Protein AF-A0A1J4QAQ3-F1 (afdb_monomer)

pLDDT: mean 86.9, std 11.21, range [39.78, 98.31]

Sequence (301 aa):
MGAVLPLERRPLRNSFAALRDLLAVGVPGDDTAALRDPRLPPAVWPGVLAREVAATARWSARRTLALAGREPAARAGWHGRGRVLALLPAHGHMVHLLRRAAPFAVCGVPVRVAGHDRQRAAIASAVSRTARLLRLPDDALRPAAAPAAEAVAALTADDLVVVTGHPATAEKVRAATRATVLGATGGCVVLAGPDGERLAAAAAALGSHRHPGSCTRLGGVWGTGPAGAAPWRRDGTGVAPGEVVTQAHPSAVLRLTGSLDEPPGEIAGYTALPCDADGALGTLVGFGRDPWQGWPGDFLV

Organism: NCBI:txid1428626

Radius of gyration: 19.03 Å; Cα contacts (8 Å, |Δi|>4): 634; chains: 1; bounding box: 47×41×51 Å

Solvent-accessible surface area (backbone atoms only — not comparable to full-atom values): 15804 Å² total; per-residue (Å²): 120,44,50,65,43,55,61,80,55,53,56,37,69,61,23,54,50,28,38,53,49,37,69,75,75,45,76,59,66,71,58,51,62,73,49,51,46,87,88,53,61,76,86,55,44,64,60,53,51,52,51,49,49,50,51,46,40,56,47,46,52,50,49,49,56,66,64,64,88,64,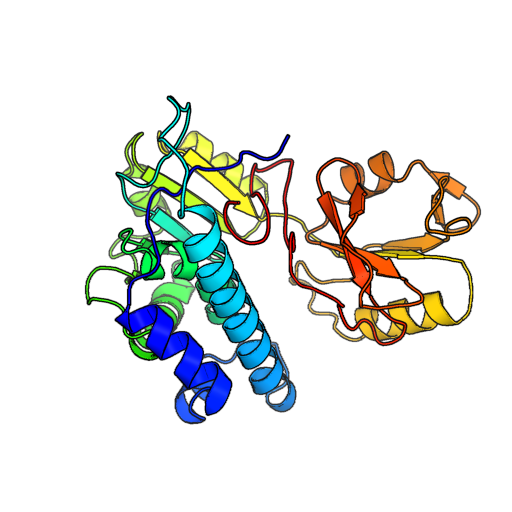81,88,70,94,67,91,74,55,51,67,81,38,42,36,41,25,34,44,44,97,55,50,57,48,63,48,35,53,68,62,38,41,70,47,23,39,28,67,28,40,27,32,38,36,40,52,75,95,43,50,68,62,48,37,51,40,34,55,52,51,29,59,62,34,54,48,60,88,68,19,48,37,51,47,92,53,58,43,69,59,52,45,53,73,41,44,64,56,18,37,33,37,34,35,42,59,58,72,54,43,52,53,49,52,77,52,32,62,30,44,69,31,19,43,37,31,58,9,22,36,40,34,18,51,71,54,70,55,45,53,40,18,51,52,49,45,52,68,58,76,51,98,85,42,37,71,24,68,68,46,69,30,30,24,38,78,98,60,32,76,51,29,27,48,96,89,45,71,40,53,60,48,57,55,47,60,76,57,38,34,26,37,36,36,31,53,47,98,50,45,85,52,75,62,47,76,51,79,64,26,34,27,26,23,17,40,46,74,48,50,63,48,53,64,73,33,45,44,17,17,38,87,39,30,21,57,26,55,66,60,114

Mean predicted aligned error: 5.9 Å

Foldseek 3Di:
DFDQAAQLFAFDPLLLVLLVVCLVPNDDPVLLVLLDFPLDDSVCSSVLLSVLSVLLNVLNVVRNVVNPDDDDDDDPAAHQPAAEEEEDEPTPLLSCCSQFQVNSLSRVGFYEYAYDPVCQVVNQSSQVSVCVSSVTDPRSTGYDPDHPLVVLLPDACNYEYEAEEAPVVQVVSVVRHNYHYFYLHQQEEEEEEADDDLLVLLCCLQCVSDDVRDLHHHPYYWHADPPRHAQTDDPRDTDRQQVVCVVRQHQAYEYEDPDLCDDWDDHNLQTHFYATSNRDTSDQVSGSDRRPRSRRGSPRD

Structure (mmCIF, N/CA/C/O backbone):
data_AF-A0A1J4QAQ3-F1
#
_entry.id   AF-A0A1J4QAQ3-F1
#
loop_
_atom_site.group_PDB
_atom_site.id
_atom_site.type_symbol
_atom_site.label_atom_id
_atom_site.label_alt_id
_atom_site.label_comp_id
_atom_site.label_asym_id
_atom_site.label_entity_id
_atom_site.label_seq_id
_atom_site.pdbx_PDB_ins_code
_atom_site.Cartn_x
_atom_site.Cartn_y
_atom_site.Cartn_z
_atom_site.occupancy
_atom_site.B_iso_or_equiv
_atom_site.auth_seq_id
_atom_site.auth_comp_id
_atom_site.auth_asym_id
_atom_site.auth_atom_id
_atom_site.pdbx_PDB_model_num
ATOM 1 N N . MET A 1 1 ? 14.679 9.150 8.114 1.00 39.78 1 MET A N 1
ATOM 2 C CA . MET A 1 1 ? 14.702 7.691 8.372 1.00 39.78 1 MET A CA 1
ATOM 3 C C . MET A 1 1 ? 13.266 7.217 8.536 1.00 39.78 1 MET A C 1
ATOM 5 O O . MET A 1 1 ? 12.568 7.783 9.364 1.00 39.78 1 MET A O 1
ATOM 9 N N . GLY A 1 2 ? 12.801 6.251 7.735 1.00 42.03 2 GLY A N 1
ATOM 10 C CA . GLY A 1 2 ? 11.461 5.670 7.915 1.00 42.03 2 GLY A CA 1
ATOM 11 C C . GLY A 1 2 ? 11.361 4.937 9.256 1.00 42.03 2 GLY A C 1
ATOM 12 O O . GLY A 1 2 ? 12.299 4.236 9.632 1.00 42.03 2 GLY A O 1
ATOM 13 N N . ALA A 1 3 ? 10.259 5.121 9.982 1.00 51.25 3 ALA A N 1
ATOM 14 C CA . ALA A 1 3 ? 10.055 4.489 11.278 1.00 51.25 3 ALA A CA 1
ATOM 15 C C . ALA A 1 3 ? 9.813 2.982 11.094 1.00 51.25 3 ALA A C 1
ATOM 17 O O . ALA A 1 3 ? 8.807 2.564 10.520 1.00 51.25 3 ALA A O 1
ATOM 18 N N . VAL A 1 4 ? 10.732 2.155 11.588 1.00 55.69 4 VAL A N 1
ATOM 19 C CA . VAL A 1 4 ? 10.472 0.725 11.775 1.00 55.69 4 VAL A CA 1
ATOM 20 C C . VAL A 1 4 ? 9.528 0.592 12.969 1.00 55.69 4 VAL A C 1
ATOM 22 O O . VAL A 1 4 ? 9.945 0.830 14.101 1.00 55.69 4 VAL A O 1
ATOM 25 N N . LEU A 1 5 ? 8.257 0.241 12.739 1.00 63.22 5 LEU A N 1
ATOM 26 C CA . LEU A 1 5 ? 7.364 -0.094 13.852 1.00 63.22 5 LEU A CA 1
ATOM 27 C C . LEU A 1 5 ? 7.595 -1.547 14.288 1.00 63.22 5 LEU A C 1
ATOM 29 O O . LEU A 1 5 ? 7.435 -2.463 13.475 1.00 63.22 5 LEU A O 1
ATOM 33 N N . PRO A 1 6 ? 7.919 -1.798 15.563 1.00 65.56 6 PRO A N 1
ATOM 34 C CA . PRO A 1 6 ? 8.115 -3.146 16.079 1.00 65.56 6 PRO A CA 1
ATOM 35 C C . PRO A 1 6 ? 6.769 -3.873 16.262 1.00 65.56 6 PRO A C 1
ATOM 37 O O . PRO A 1 6 ? 6.189 -3.866 17.341 1.00 65.56 6 PRO A O 1
ATOM 40 N N . LEU A 1 7 ? 6.243 -4.537 15.226 1.00 73.69 7 LEU A N 1
ATOM 41 C CA . LEU A 1 7 ? 5.045 -5.385 15.366 1.00 73.69 7 LEU A CA 1
ATOM 42 C C . LEU A 1 7 ? 5.372 -6.714 16.063 1.00 73.69 7 LEU A C 1
ATOM 44 O O . LEU A 1 7 ? 5.623 -7.716 15.409 1.00 73.69 7 LEU A O 1
ATOM 48 N N . GLU A 1 8 ? 5.333 -6.792 17.383 1.00 75.88 8 GLU A N 1
ATOM 49 C CA . GLU A 1 8 ? 5.806 -7.959 18.166 1.00 75.88 8 GLU A CA 1
ATOM 50 C C . GLU A 1 8 ? 4.990 -9.258 18.016 1.00 75.88 8 GLU A C 1
ATOM 52 O O . GLU A 1 8 ? 5.260 -10.259 18.676 1.00 75.88 8 GLU A O 1
ATOM 57 N N . ARG A 1 9 ? 4.002 -9.281 17.123 1.00 83.19 9 ARG A N 1
ATOM 58 C CA . ARG A 1 9 ? 3.108 -10.420 16.933 1.00 83.19 9 ARG A CA 1
ATOM 59 C C . ARG A 1 9 ? 3.498 -11.265 15.725 1.00 83.19 9 ARG A C 1
ATOM 61 O O . ARG A 1 9 ? 3.875 -10.746 14.670 1.00 83.19 9 ARG A O 1
ATOM 68 N N . ARG A 1 10 ? 3.378 -12.584 15.888 1.00 87.25 10 ARG A N 1
ATOM 69 C CA . ARG A 1 10 ? 3.514 -13.563 14.803 1.00 87.25 10 ARG A CA 1
ATOM 70 C C . ARG A 1 10 ? 2.194 -13.696 14.037 1.00 87.25 10 ARG A C 1
ATOM 72 O O . ARG A 1 10 ? 1.135 -13.525 14.644 1.00 87.25 10 ARG A O 1
ATOM 79 N N . PRO A 1 11 ? 2.238 -14.049 12.742 1.00 90.88 11 PRO A N 1
ATOM 80 C CA . PRO A 1 11 ? 1.034 -14.410 12.010 1.00 90.88 11 PRO A CA 1
ATOM 81 C C . PRO A 1 11 ? 0.282 -15.570 12.682 1.00 90.88 11 PRO A C 1
ATOM 83 O O . PRO A 1 11 ? 0.886 -16.539 13.145 1.00 90.88 11 PRO A O 1
ATOM 86 N N . LEU A 1 12 ? -1.045 -15.483 12.704 1.00 93.44 12 LEU A N 1
ATOM 87 C CA . LEU A 1 12 ? -1.957 -16.517 13.166 1.00 93.44 12 LEU A CA 1
ATOM 88 C C . LEU A 1 12 ? -1.843 -17.745 12.257 1.00 93.44 12 LEU A C 1
ATOM 90 O O . LEU A 1 12 ? -1.850 -17.631 11.029 1.00 93.44 12 LEU A O 1
ATOM 94 N N . ARG A 1 13 ? -1.796 -18.938 12.859 1.00 93.12 13 ARG A N 1
ATOM 95 C CA . ARG A 1 13 ? -1.602 -20.210 12.141 1.00 93.12 13 ARG A CA 1
ATOM 96 C C . ARG A 1 13 ? -2.633 -20.425 11.029 1.00 93.12 13 ARG A C 1
ATOM 98 O O . ARG A 1 13 ? -2.257 -20.779 9.915 1.00 93.12 13 ARG A O 1
ATOM 105 N N . ASN A 1 14 ? -3.913 -20.180 11.317 1.00 94.19 14 ASN A N 1
ATOM 106 C CA . ASN A 1 14 ? -4.998 -20.373 10.349 1.00 94.19 14 ASN A CA 1
ATOM 107 C C . ASN A 1 14 ? -4.907 -19.392 9.178 1.00 94.19 14 ASN A C 1
ATOM 109 O O . ASN A 1 14 ? -5.121 -19.790 8.035 1.00 94.19 14 ASN A O 1
ATOM 113 N N . SER A 1 15 ? -4.532 -18.141 9.444 1.00 94.31 15 SER A N 1
ATOM 114 C CA . SER A 1 15 ? -4.371 -17.123 8.405 1.00 94.31 15 SER A CA 1
ATOM 115 C C . SER A 1 15 ? -3.147 -17.375 7.535 1.00 94.31 15 SER A C 1
ATOM 117 O O . SER A 1 15 ? -3.206 -17.205 6.321 1.00 94.31 15 SER A O 1
ATOM 119 N N . PHE A 1 16 ? -2.053 -17.856 8.128 1.00 92.00 16 PHE A N 1
ATOM 120 C CA . PHE A 1 16 ? -0.885 -18.288 7.369 1.00 92.00 16 PHE A CA 1
ATOM 121 C C . PHE A 1 16 ? -1.199 -19.497 6.474 1.00 92.00 16 PHE A C 1
ATOM 123 O O . PHE A 1 16 ? -0.818 -19.516 5.305 1.00 92.00 16 PHE A O 1
ATOM 130 N N . ALA A 1 17 ? -1.955 -20.475 6.987 1.00 94.12 17 ALA A N 1
ATOM 131 C CA . ALA A 1 17 ? -2.439 -21.597 6.187 1.00 94.12 17 ALA A CA 1
ATOM 132 C C . ALA A 1 17 ? -3.360 -21.132 5.047 1.00 94.12 17 ALA A C 1
ATOM 134 O O . ALA A 1 17 ? -3.187 -21.578 3.921 1.00 94.12 17 ALA A O 1
ATOM 135 N N . ALA A 1 18 ? -4.273 -20.190 5.305 1.00 95.81 18 ALA A N 1
ATOM 136 C CA . ALA A 1 18 ? -5.145 -19.621 4.279 1.00 95.81 18 ALA A CA 1
ATOM 137 C C . ALA A 1 18 ? -4.353 -18.931 3.158 1.00 95.81 18 ALA A C 1
ATOM 139 O O . ALA A 1 18 ? -4.623 -19.165 1.986 1.00 95.81 18 ALA A O 1
ATOM 140 N N . LEU A 1 19 ? -3.336 -18.133 3.503 1.00 94.31 19 LEU A N 1
ATOM 141 C CA . LEU A 1 19 ? -2.443 -17.507 2.523 1.00 94.31 19 LEU A CA 1
ATOM 142 C C . LEU A 1 19 ? -1.732 -18.551 1.655 1.00 94.31 19 LEU A C 1
ATOM 144 O O . LEU A 1 19 ? -1.686 -18.398 0.440 1.00 94.31 19 LEU A O 1
ATOM 148 N N . ARG A 1 20 ? -1.216 -19.628 2.258 1.00 93.75 20 ARG A N 1
ATOM 149 C CA . ARG A 1 20 ? -0.599 -20.738 1.518 1.00 93.75 20 ARG A CA 1
ATOM 150 C C . ARG A 1 20 ? -1.602 -21.428 0.591 1.00 93.75 20 ARG A C 1
ATOM 152 O O . ARG A 1 20 ? -1.264 -21.694 -0.557 1.00 93.75 20 ARG A O 1
ATOM 159 N N . ASP A 1 21 ? -2.811 -21.701 1.074 1.00 95.12 21 ASP A N 1
ATOM 160 C CA . ASP A 1 21 ? -3.858 -22.339 0.276 1.00 95.12 21 ASP A CA 1
ATOM 161 C C . ASP A 1 21 ? -4.203 -21.455 -0.938 1.00 95.12 21 ASP A C 1
ATOM 163 O O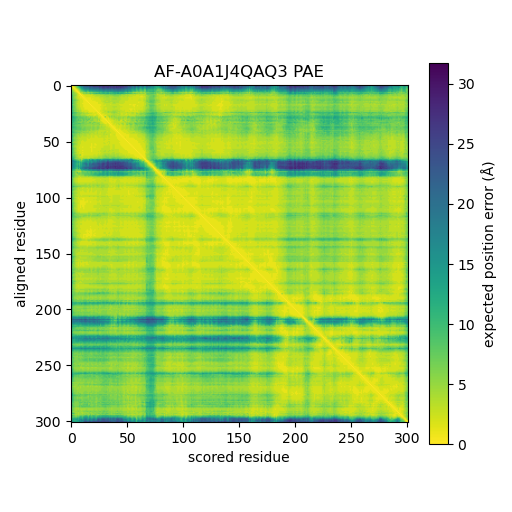 . ASP A 1 21 ? -4.194 -21.947 -2.061 1.00 95.12 21 ASP A O 1
ATOM 167 N N . LEU A 1 22 ? -4.387 -20.140 -0.748 1.00 94.38 22 LEU A N 1
ATOM 168 C CA . LEU A 1 22 ? -4.652 -19.182 -1.833 1.00 94.38 22 LEU A CA 1
ATOM 169 C C . LEU A 1 22 ? -3.512 -19.090 -2.858 1.00 94.38 22 LEU A C 1
ATOM 171 O O . LEU A 1 22 ? -3.776 -18.825 -4.027 1.00 94.38 22 LEU A O 1
ATOM 175 N N . LEU A 1 23 ? -2.256 -19.307 -2.455 1.00 91.75 23 LEU A N 1
ATOM 176 C CA . LEU A 1 23 ? -1.141 -19.397 -3.405 1.00 91.75 23 LEU A CA 1
ATOM 177 C C . LEU A 1 23 ? -1.170 -20.680 -4.228 1.00 91.75 23 LEU A C 1
ATOM 179 O O . LEU A 1 23 ? -0.793 -20.653 -5.395 1.00 91.75 23 LEU A O 1
ATOM 183 N N . ALA A 1 24 ? -1.592 -21.788 -3.624 1.00 91.81 24 ALA A N 1
ATOM 184 C CA . ALA A 1 24 ? -1.638 -23.080 -4.292 1.00 91.81 24 ALA A CA 1
ATOM 185 C C . ALA A 1 24 ? -2.829 -23.194 -5.253 1.00 91.81 24 ALA A C 1
ATOM 187 O O . ALA A 1 24 ? -2.681 -23.736 -6.344 1.00 91.81 24 ALA A O 1
ATOM 188 N N . VAL A 1 25 ? -4.003 -22.698 -4.850 1.00 91.25 25 VAL A N 1
ATOM 189 C CA . VAL A 1 25 ? -5.263 -22.895 -5.595 1.00 91.25 25 VAL A CA 1
ATOM 190 C C . VAL A 1 25 ? -5.768 -21.635 -6.299 1.00 91.25 25 VAL A C 1
ATOM 192 O O . VAL A 1 25 ? -6.665 -21.718 -7.134 1.00 91.25 25 VAL A O 1
ATOM 195 N N . GLY A 1 26 ? -5.205 -20.469 -5.982 1.00 88.12 26 GLY A N 1
ATOM 196 C CA . GLY A 1 26 ? -5.702 -19.174 -6.438 1.00 88.12 26 GLY A CA 1
ATOM 197 C C . GLY A 1 26 ? -6.843 -18.625 -5.575 1.00 88.12 26 GLY A C 1
ATOM 198 O O . GLY A 1 26 ? -7.357 -19.274 -4.662 1.00 88.12 26 GLY A O 1
ATOM 199 N N . VAL A 1 27 ? -7.245 -17.383 -5.858 1.00 87.38 27 VAL A N 1
ATOM 200 C CA . VAL A 1 27 ? -8.421 -16.778 -5.218 1.00 87.38 27 VAL A CA 1
ATOM 201 C C . VAL A 1 27 ? -9.688 -17.228 -5.954 1.00 87.38 27 VAL A C 1
ATOM 203 O O . VAL A 1 27 ? -9.709 -17.157 -7.184 1.00 87.38 27 VAL A O 1
ATOM 206 N N . PRO A 1 28 ? -10.762 -17.640 -5.247 1.00 87.75 28 PRO A N 1
ATOM 207 C CA . PRO A 1 28 ? -12.022 -18.022 -5.881 1.00 87.75 28 PRO A CA 1
ATOM 208 C C . PRO A 1 28 ? -12.548 -16.965 -6.865 1.00 87.75 28 PRO A C 1
ATOM 210 O O . PRO A 1 28 ? -12.443 -15.760 -6.614 1.00 87.75 28 PRO A O 1
ATOM 213 N N . GLY A 1 29 ? -13.140 -17.413 -7.977 1.00 84.38 29 GLY A N 1
ATOM 214 C CA . GLY A 1 29 ? -13.608 -16.541 -9.064 1.00 84.38 29 GLY A CA 1
ATOM 215 C C . GLY A 1 29 ? -14.629 -15.492 -8.615 1.00 84.38 29 GLY A C 1
ATOM 216 O O . GLY A 1 29 ? -14.478 -14.315 -8.940 1.00 84.38 29 GLY A O 1
ATOM 217 N N . ASP A 1 30 ? -15.599 -15.884 -7.788 1.00 84.31 30 ASP A N 1
ATOM 218 C CA . ASP A 1 30 ? -16.629 -14.974 -7.263 1.00 84.31 30 ASP A CA 1
ATOM 219 C C . ASP A 1 30 ? -16.042 -13.863 -6.389 1.00 84.31 30 ASP A C 1
ATOM 221 O O . ASP A 1 30 ? -16.465 -12.705 -6.454 1.00 84.31 30 ASP A O 1
ATOM 225 N N . ASP A 1 31 ? -15.039 -14.195 -5.574 1.00 83.81 31 ASP A N 1
ATOM 226 C CA . ASP A 1 31 ? -14.335 -13.207 -4.762 1.00 83.81 31 ASP A CA 1
ATOM 227 C C . ASP A 1 31 ? -13.433 -12.325 -5.619 1.00 83.81 31 ASP A C 1
ATOM 229 O O . ASP A 1 31 ? -13.404 -11.111 -5.425 1.00 83.81 31 ASP A O 1
ATOM 233 N N . THR A 1 32 ? -12.780 -12.897 -6.627 1.00 80.12 32 THR A N 1
ATOM 234 C CA . THR A 1 32 ? -12.003 -12.140 -7.610 1.00 80.12 32 THR A CA 1
ATOM 235 C C . THR A 1 32 ? -12.883 -11.106 -8.317 1.00 80.12 32 THR A C 1
ATOM 237 O O . THR A 1 32 ? -12.528 -9.930 -8.353 1.00 80.12 32 THR A O 1
ATOM 240 N N . ALA A 1 33 ? -14.065 -11.492 -8.803 1.00 81.69 33 ALA A N 1
ATOM 241 C CA . ALA A 1 33 ? -14.998 -10.583 -9.465 1.00 81.69 33 ALA A CA 1
ATOM 242 C C . ALA A 1 33 ? -15.530 -9.491 -8.521 1.00 81.69 33 ALA A C 1
ATOM 244 O O . ALA A 1 33 ? -15.545 -8.314 -8.883 1.00 81.69 33 ALA A O 1
ATOM 245 N N . ALA A 1 34 ? -15.930 -9.858 -7.301 1.00 82.56 34 ALA A N 1
ATOM 246 C CA . ALA A 1 34 ? -16.535 -8.928 -6.350 1.00 82.56 34 ALA A CA 1
ATOM 247 C C . ALA A 1 34 ? -15.543 -7.941 -5.715 1.00 82.56 34 ALA A C 1
ATOM 249 O O . ALA A 1 34 ? -15.932 -6.851 -5.299 1.00 82.56 34 ALA A O 1
ATOM 250 N N . LEU A 1 35 ? -14.267 -8.319 -5.618 1.00 83.88 35 LEU A N 1
ATOM 251 C CA . LEU A 1 35 ? -13.201 -7.475 -5.076 1.00 83.88 35 LEU A CA 1
ATOM 252 C C . LEU A 1 35 ? -12.563 -6.567 -6.130 1.00 83.88 35 LEU A C 1
ATOM 254 O O . LEU A 1 35 ? -11.690 -5.764 -5.791 1.00 83.88 35 LEU A O 1
ATOM 258 N N . ARG A 1 36 ? -12.980 -6.706 -7.394 1.00 86.44 36 ARG A N 1
ATOM 259 C CA . ARG A 1 36 ? -12.389 -6.012 -8.531 1.00 86.44 36 ARG A CA 1
ATOM 260 C C . ARG A 1 36 ? -12.439 -4.505 -8.369 1.00 86.44 36 ARG A C 1
ATOM 262 O O . ARG A 1 36 ? -13.490 -3.917 -8.125 1.00 86.44 36 ARG A O 1
ATOM 269 N N . ASP A 1 37 ? -11.296 -3.870 -8.607 1.00 83.88 37 ASP A N 1
ATOM 270 C CA . ASP A 1 37 ? -11.278 -2.439 -8.855 1.00 83.88 37 ASP A CA 1
ATOM 271 C C . ASP A 1 37 ? -11.876 -2.155 -10.242 1.00 83.88 37 ASP A C 1
ATOM 273 O O . ASP A 1 37 ? -11.298 -2.589 -11.244 1.00 83.88 37 ASP A O 1
ATOM 277 N N . PRO A 1 38 ? -13.003 -1.428 -10.341 1.00 81.50 38 PRO A N 1
ATOM 278 C CA . PRO A 1 38 ? -13.685 -1.210 -11.613 1.00 81.50 38 PRO A CA 1
ATOM 279 C C . PRO A 1 38 ? -12.837 -0.440 -12.630 1.00 81.50 38 PRO A C 1
ATOM 281 O O . PRO A 1 38 ? -13.146 -0.477 -13.817 1.00 81.50 38 PRO A O 1
ATOM 284 N N . ARG A 1 39 ? -11.776 0.241 -12.185 1.00 78.94 39 ARG A N 1
ATOM 285 C CA . ARG A 1 39 ? -10.870 0.992 -13.058 1.00 78.94 39 ARG A CA 1
ATOM 286 C C . ARG A 1 39 ? -9.913 0.074 -13.811 1.00 78.94 39 ARG A C 1
ATOM 288 O O . ARG A 1 39 ? -9.465 0.446 -14.886 1.00 78.94 39 ARG A O 1
ATOM 295 N N . LEU A 1 40 ? -9.610 -1.108 -13.275 1.00 77.06 40 LEU A N 1
ATOM 296 C CA . LEU A 1 40 ? -8.725 -2.062 -13.934 1.00 77.06 40 LEU A CA 1
ATOM 297 C C . LEU A 1 40 ? -9.515 -2.971 -14.891 1.00 77.06 40 LEU A C 1
ATOM 299 O O . LEU A 1 40 ? -10.630 -3.400 -14.554 1.00 77.06 40 LEU A O 1
ATOM 303 N N . PRO A 1 41 ? -8.937 -3.320 -16.060 1.00 82.38 41 PRO A N 1
ATOM 304 C CA . PRO A 1 41 ? -9.529 -4.309 -16.951 1.00 82.38 41 PRO A CA 1
ATOM 305 C C . PRO A 1 41 ? -9.823 -5.629 -16.213 1.00 82.38 41 PRO A C 1
ATOM 307 O O . PRO A 1 41 ? -8.984 -6.092 -15.437 1.00 82.38 41 PRO A O 1
ATOM 310 N N . PRO A 1 42 ? -10.975 -6.283 -16.449 1.00 85.12 42 PRO A N 1
ATOM 311 C CA . PRO A 1 42 ? -11.307 -7.544 -15.782 1.00 85.12 42 PRO A CA 1
ATOM 312 C C . PRO A 1 42 ? -10.226 -8.622 -15.927 1.00 85.12 42 PRO A C 1
ATOM 314 O O . PRO A 1 42 ? -9.909 -9.297 -14.953 1.00 85.12 42 PRO A O 1
ATOM 317 N N . ALA A 1 43 ? -9.609 -8.722 -17.108 1.00 86.19 43 ALA A N 1
ATOM 318 C CA . ALA A 1 43 ? -8.600 -9.734 -17.416 1.00 86.19 43 ALA A CA 1
ATOM 319 C C . ALA A 1 43 ? -7.299 -9.597 -16.603 1.00 86.19 43 ALA A C 1
ATOM 321 O O . ALA A 1 43 ? -6.636 -10.598 -16.352 1.00 86.19 43 ALA A O 1
ATOM 322 N N . VAL A 1 44 ? -6.932 -8.387 -16.157 1.00 82.44 44 VAL A N 1
ATOM 323 C CA . VAL A 1 44 ? -5.685 -8.185 -15.389 1.00 82.44 44 VAL A CA 1
ATOM 324 C C . VAL A 1 44 ? -5.872 -8.420 -13.892 1.00 82.44 44 VAL A C 1
ATOM 326 O O . VAL A 1 44 ? -4.905 -8.635 -13.160 1.00 82.44 44 VAL A O 1
ATOM 329 N N . TRP A 1 45 ? -7.117 -8.369 -13.415 1.00 86.38 45 TRP A N 1
ATOM 330 C CA . TRP A 1 45 ? -7.421 -8.399 -11.990 1.00 86.38 45 TRP A CA 1
ATOM 331 C C . TRP A 1 45 ? -6.999 -9.696 -11.271 1.00 86.38 45 TRP A C 1
ATOM 333 O O . TRP A 1 45 ? -6.423 -9.577 -10.186 1.00 86.38 45 TRP A O 1
ATOM 343 N N . PRO A 1 46 ? -7.174 -10.907 -11.845 1.00 87.81 46 PRO A N 1
ATOM 344 C CA . PRO A 1 46 ? -6.676 -12.136 -11.226 1.00 87.81 46 PRO A CA 1
ATOM 345 C C . PRO A 1 46 ? -5.169 -12.088 -10.942 1.00 87.81 46 PRO A C 1
ATOM 347 O O . PRO A 1 46 ? -4.737 -12.418 -9.839 1.00 87.81 46 PRO A O 1
ATOM 350 N N . GLY A 1 47 ? -4.372 -11.596 -11.898 1.00 85.62 47 GLY A N 1
ATOM 351 C CA . GLY A 1 47 ? -2.921 -11.460 -11.742 1.00 85.62 47 GLY A CA 1
ATOM 352 C C . GLY A 1 47 ? -2.528 -10.427 -10.684 1.00 85.62 47 GLY A C 1
ATOM 353 O O . GLY A 1 47 ? -1.618 -10.663 -9.888 1.00 85.62 47 GLY A O 1
ATOM 354 N N . VAL A 1 48 ? -3.250 -9.301 -10.613 1.00 85.62 48 VAL A N 1
ATOM 355 C CA . VAL A 1 48 ? -3.065 -8.303 -9.545 1.00 85.62 48 VAL A CA 1
ATOM 356 C C . VAL A 1 48 ? -3.310 -8.935 -8.180 1.00 85.62 48 VAL A C 1
ATOM 358 O O . VAL A 1 48 ? -2.470 -8.808 -7.292 1.00 85.62 48 VAL A O 1
ATOM 361 N N . LEU A 1 49 ? -4.427 -9.640 -8.015 1.00 87.00 49 LEU A N 1
ATOM 362 C CA . LEU A 1 49 ? -4.805 -10.224 -6.737 1.00 87.00 49 LEU A CA 1
ATOM 363 C C . LEU A 1 49 ? -3.845 -11.340 -6.304 1.00 87.00 49 LEU A C 1
ATOM 365 O O . LEU A 1 49 ? -3.409 -11.344 -5.154 1.00 87.00 49 LEU A O 1
ATOM 369 N N . ALA A 1 50 ? -3.454 -12.224 -7.225 1.00 88.62 50 ALA A N 1
ATOM 370 C CA . ALA A 1 50 ? -2.456 -13.262 -6.971 1.00 88.62 50 ALA A CA 1
ATOM 371 C C . ALA A 1 50 ? -1.129 -12.662 -6.481 1.00 88.62 50 ALA A C 1
ATOM 373 O O . ALA A 1 50 ? -0.565 -13.117 -5.485 1.00 88.62 50 ALA A O 1
ATOM 374 N N . ARG A 1 51 ? -0.667 -11.581 -7.123 1.00 86.75 51 ARG A N 1
ATOM 375 C CA . ARG A 1 51 ? 0.548 -10.867 -6.716 1.00 86.75 51 ARG A CA 1
ATOM 376 C C . ARG A 1 51 ? 0.429 -10.263 -5.315 1.00 86.75 51 ARG A C 1
ATOM 378 O O . ARG A 1 51 ? 1.370 -10.374 -4.532 1.00 86.75 51 ARG A O 1
ATOM 385 N N . GLU A 1 52 ? -0.700 -9.636 -4.980 1.00 87.62 52 GLU A N 1
ATOM 386 C CA . GLU A 1 52 ? -0.897 -9.066 -3.640 1.00 87.62 52 GLU A CA 1
ATOM 387 C C . GLU A 1 52 ? -0.964 -10.150 -2.554 1.00 87.62 52 GLU A C 1
ATOM 389 O O . GLU A 1 52 ? -0.346 -9.996 -1.502 1.00 87.62 52 GLU A O 1
ATOM 394 N N . VAL A 1 53 ? -1.630 -11.279 -2.820 1.00 90.31 53 VAL A N 1
ATOM 395 C CA . VAL A 1 53 ? -1.652 -12.435 -1.907 1.00 90.31 53 VAL A CA 1
ATOM 396 C C . VAL A 1 53 ? -0.244 -13.006 -1.713 1.00 90.31 53 VAL A C 1
ATOM 398 O O . VAL A 1 53 ? 0.161 -13.252 -0.576 1.00 90.31 53 VAL A O 1
ATOM 401 N N . ALA A 1 54 ? 0.538 -13.152 -2.788 1.00 89.06 54 ALA A N 1
ATOM 402 C CA . ALA A 1 54 ? 1.933 -13.592 -2.721 1.00 89.06 54 ALA A CA 1
ATOM 403 C C . ALA A 1 54 ? 2.807 -12.643 -1.899 1.00 89.06 54 ALA A C 1
ATOM 405 O O . ALA A 1 54 ? 3.610 -13.097 -1.080 1.00 89.06 54 ALA A O 1
ATOM 406 N N . ALA A 1 55 ? 2.614 -11.332 -2.048 1.00 85.50 55 ALA A N 1
ATOM 407 C CA . ALA A 1 55 ? 3.312 -10.340 -1.243 1.00 85.50 55 ALA A CA 1
ATOM 408 C C . ALA A 1 55 ? 2.963 -10.469 0.250 1.00 85.50 55 ALA A C 1
ATOM 410 O O . ALA A 1 55 ? 3.870 -10.506 1.089 1.00 85.50 55 ALA A O 1
ATOM 411 N N . THR A 1 56 ? 1.675 -10.602 0.592 1.00 88.38 56 THR A N 1
ATOM 412 C CA . THR A 1 56 ? 1.230 -10.799 1.981 1.00 88.38 56 THR A CA 1
ATOM 413 C C . THR A 1 56 ? 1.769 -12.109 2.565 1.00 88.38 56 THR A C 1
ATOM 415 O O . THR A 1 56 ? 2.295 -12.108 3.676 1.00 88.38 56 THR A O 1
ATOM 418 N N . ALA A 1 57 ? 1.728 -13.211 1.813 1.00 89.62 57 ALA A N 1
ATOM 419 C CA . ALA A 1 57 ? 2.251 -14.508 2.242 1.00 89.62 57 ALA A CA 1
ATOM 420 C C . ALA A 1 57 ? 3.768 -14.478 2.487 1.00 89.62 57 ALA A C 1
ATOM 422 O O . ALA A 1 57 ? 4.239 -14.896 3.550 1.00 89.62 57 ALA A O 1
ATOM 423 N N . ARG A 1 58 ? 4.539 -13.918 1.542 1.00 86.44 58 ARG A N 1
ATOM 424 C CA . ARG A 1 58 ? 5.994 -13.736 1.675 1.00 86.44 58 ARG A CA 1
ATOM 425 C C . ARG A 1 58 ? 6.331 -12.872 2.883 1.00 86.44 58 ARG A C 1
ATOM 427 O O . ARG A 1 58 ? 7.300 -13.145 3.592 1.00 86.44 58 ARG A O 1
ATOM 434 N N . TRP A 1 59 ? 5.548 -11.828 3.135 1.00 85.56 59 TRP A N 1
ATOM 435 C CA . TRP A 1 59 ? 5.703 -11.027 4.339 1.00 85.56 59 TRP A CA 1
ATOM 436 C C . TRP A 1 59 ? 5.450 -11.841 5.615 1.00 85.56 59 TRP A C 1
ATOM 438 O O . TRP A 1 59 ? 6.310 -11.854 6.495 1.00 85.56 59 TRP A O 1
ATOM 448 N N . SER A 1 60 ? 4.335 -12.570 5.709 1.00 86.94 60 SER A N 1
ATOM 449 C CA . SER A 1 60 ? 4.021 -13.380 6.893 1.00 86.94 60 SER A CA 1
ATOM 450 C C . SER A 1 60 ? 5.099 -14.435 7.177 1.00 86.94 60 SER A C 1
ATOM 452 O O . SER A 1 60 ? 5.481 -14.640 8.333 1.00 86.94 60 SER A O 1
ATOM 454 N N . ALA A 1 61 ? 5.658 -15.053 6.133 1.00 86.94 61 ALA A N 1
ATOM 455 C CA . ALA A 1 61 ? 6.777 -15.982 6.268 1.00 86.94 61 ALA A CA 1
ATOM 456 C C . ALA A 1 61 ? 8.024 -15.287 6.846 1.00 86.94 61 ALA A C 1
ATOM 458 O O . ALA A 1 61 ? 8.564 -15.732 7.860 1.00 86.94 61 ALA A O 1
ATOM 459 N N . ARG A 1 62 ? 8.434 -14.144 6.275 1.00 82.06 62 ARG A N 1
ATOM 460 C CA . ARG A 1 62 ? 9.567 -13.351 6.787 1.00 82.06 62 ARG A CA 1
ATOM 461 C C . ARG A 1 62 ? 9.358 -12.898 8.229 1.00 82.06 62 ARG A C 1
ATOM 463 O O . ARG A 1 62 ? 10.294 -12.972 9.016 1.00 82.06 62 ARG A O 1
ATOM 470 N N . ARG A 1 63 ? 8.144 -12.478 8.601 1.00 81.56 63 ARG A N 1
ATOM 471 C CA . ARG A 1 63 ? 7.817 -12.071 9.978 1.00 81.56 63 ARG A CA 1
ATOM 472 C C . ARG A 1 63 ? 7.992 -13.224 10.962 1.00 81.56 63 ARG A C 1
ATOM 474 O O . ARG A 1 63 ? 8.545 -13.028 12.041 1.00 81.56 63 ARG A O 1
ATOM 481 N N . THR A 1 64 ? 7.549 -14.420 10.580 1.00 81.62 64 THR A N 1
ATOM 482 C CA . THR A 1 64 ? 7.710 -15.630 11.397 1.00 81.62 64 THR A CA 1
ATOM 483 C C . THR A 1 64 ? 9.187 -15.932 11.651 1.00 81.62 64 THR A C 1
ATOM 485 O O . THR A 1 64 ? 9.556 -16.219 12.787 1.00 81.62 64 THR A O 1
ATOM 488 N N . LEU A 1 65 ? 10.031 -15.793 10.622 1.00 79.94 65 LEU A N 1
ATOM 489 C CA . LEU A 1 65 ? 11.482 -15.977 10.725 1.00 79.94 65 LEU A CA 1
ATOM 490 C C . LEU A 1 65 ? 12.158 -14.868 11.548 1.00 79.94 65 LEU A C 1
ATOM 492 O O . LEU A 1 65 ? 12.983 -15.161 12.403 1.00 79.94 65 LEU A O 1
ATOM 496 N N . ALA A 1 66 ? 11.785 -13.601 11.350 1.00 75.38 66 ALA A N 1
ATOM 497 C CA . ALA A 1 66 ? 12.399 -12.458 12.037 1.00 75.38 66 ALA A CA 1
ATOM 498 C C . ALA A 1 66 ? 12.135 -12.429 13.555 1.00 75.38 66 ALA A C 1
ATOM 500 O O . ALA A 1 66 ? 12.924 -11.861 14.310 1.00 75.38 66 ALA A O 1
ATOM 501 N N . LEU A 1 67 ? 11.023 -13.022 14.005 1.00 69.38 67 LEU A N 1
ATOM 502 C CA . LEU A 1 67 ? 10.662 -13.164 15.420 1.00 69.38 67 LEU A CA 1
ATOM 503 C C . LEU A 1 67 ? 11.223 -14.441 16.069 1.00 69.38 67 LEU A C 1
ATOM 505 O O . LEU A 1 67 ? 10.979 -14.685 17.253 1.00 69.38 67 LEU A O 1
ATOM 509 N N . ALA A 1 68 ? 11.938 -15.286 15.325 1.00 55.62 68 ALA A N 1
ATOM 510 C CA . ALA A 1 68 ? 12.712 -16.375 15.899 1.00 55.62 68 ALA A CA 1
ATOM 511 C C . ALA A 1 68 ? 14.064 -15.813 16.379 1.00 55.62 68 ALA A C 1
ATOM 513 O O . ALA A 1 68 ? 14.959 -15.583 15.575 1.00 55.62 68 ALA A O 1
ATOM 514 N N . GLY A 1 69 ? 14.196 -15.552 17.685 1.00 48.84 69 GLY A N 1
ATOM 515 C CA . GLY A 1 69 ? 15.489 -15.222 18.306 1.00 48.84 69 GLY A CA 1
ATOM 516 C C . GLY A 1 69 ? 15.766 -13.743 18.600 1.00 48.84 69 GLY A C 1
ATOM 517 O O . GLY A 1 69 ? 16.928 -13.348 18.612 1.00 48.84 69 GLY A O 1
ATOM 518 N N . ARG A 1 70 ? 14.743 -12.907 18.835 1.00 58.09 70 ARG A N 1
ATOM 519 C CA . ARG A 1 70 ? 14.937 -11.512 19.278 1.00 58.09 70 ARG A CA 1
ATOM 520 C C . ARG A 1 70 ? 14.256 -11.244 20.618 1.00 58.09 70 ARG A C 1
ATOM 522 O O . ARG A 1 70 ? 13.059 -11.484 20.744 1.00 58.09 70 ARG A O 1
ATOM 529 N N . GLU A 1 71 ? 15.012 -10.678 21.555 1.00 45.75 71 GLU A N 1
ATOM 530 C CA . GLU A 1 71 ? 14.489 -10.066 22.782 1.00 45.75 71 GLU A CA 1
ATOM 531 C C . GLU A 1 71 ? 13.762 -8.741 22.462 1.00 45.75 71 GLU A C 1
ATOM 533 O O . GLU A 1 71 ? 14.178 -8.014 21.543 1.00 45.75 71 GLU A O 1
ATOM 538 N N . PRO A 1 72 ? 12.683 -8.384 23.185 1.00 51.97 72 PRO A N 1
ATOM 539 C CA . PRO A 1 72 ? 12.027 -7.092 23.028 1.00 51.97 72 PRO A CA 1
ATOM 540 C C . PRO A 1 72 ? 12.954 -5.982 23.541 1.00 51.97 72 PRO A C 1
ATOM 542 O O . PRO A 1 72 ? 13.153 -5.817 24.740 1.00 51.97 72 PRO A O 1
ATOM 545 N N . ALA A 1 73 ? 13.542 -5.198 22.636 1.00 51.16 73 ALA A N 1
ATOM 546 C CA . ALA A 1 73 ? 14.225 -3.970 23.035 1.00 51.16 73 ALA A CA 1
ATOM 547 C C . ALA A 1 73 ? 13.193 -2.939 23.521 1.00 51.16 73 ALA A C 1
ATOM 549 O O . ALA A 1 73 ? 12.110 -2.830 22.940 1.00 51.16 73 ALA A O 1
ATOM 550 N N . ALA A 1 74 ? 13.545 -2.142 24.535 1.00 42.75 74 ALA A N 1
ATOM 551 C CA . ALA A 1 74 ? 12.786 -0.949 24.896 1.00 42.75 74 ALA A CA 1
ATOM 552 C C . ALA A 1 74 ? 12.715 -0.022 23.672 1.00 42.75 74 ALA A C 1
ATOM 554 O O . ALA A 1 74 ? 13.748 0.355 23.113 1.00 42.75 74 ALA A O 1
ATOM 555 N N . ARG A 1 75 ? 11.505 0.287 23.195 1.00 55.84 75 ARG A N 1
ATOM 556 C CA . ARG A 1 75 ? 11.313 1.008 21.931 1.00 55.84 75 ARG A CA 1
ATOM 557 C C . ARG A 1 75 ? 10.315 2.140 22.086 1.00 55.84 75 ARG A C 1
ATOM 559 O O . ARG A 1 75 ? 9.242 1.968 22.653 1.00 55.84 75 ARG A O 1
ATOM 566 N N . ALA A 1 76 ? 10.689 3.290 21.537 1.00 54.75 76 ALA A N 1
ATOM 567 C CA . ALA A 1 76 ? 9.782 4.402 21.319 1.00 54.75 76 ALA A CA 1
ATOM 568 C C . ALA A 1 76 ? 8.839 4.087 20.141 1.00 54.75 76 ALA A C 1
ATOM 570 O O . ALA A 1 76 ? 9.277 3.544 19.125 1.00 54.75 76 ALA A O 1
ATOM 571 N N . GLY A 1 77 ? 7.561 4.457 20.263 1.00 67.31 77 GLY A N 1
ATOM 572 C CA . GLY A 1 77 ? 6.544 4.303 19.213 1.00 67.31 77 GLY A CA 1
ATOM 573 C C . GLY A 1 77 ? 5.622 3.087 19.377 1.00 67.31 77 GLY A C 1
ATOM 574 O O . GLY A 1 77 ? 5.734 2.315 20.326 1.00 67.31 77 GLY A O 1
ATOM 575 N N . TRP A 1 78 ? 4.673 2.931 18.449 1.00 80.00 78 TRP A N 1
ATOM 576 C CA . TRP A 1 78 ? 3.669 1.861 18.480 1.00 80.00 78 TRP A CA 1
ATOM 577 C C . TRP A 1 78 ? 4.285 0.459 18.345 1.00 80.00 78 TRP A C 1
ATOM 579 O O . TRP A 1 78 ? 5.049 0.198 17.416 1.00 80.00 78 TRP A O 1
ATOM 589 N N . HIS A 1 79 ? 3.888 -0.464 19.227 1.00 73.06 79 HIS A N 1
ATOM 590 C CA . HIS A 1 79 ? 4.470 -1.811 19.332 1.00 73.06 79 HIS A CA 1
ATOM 591 C C . HIS A 1 79 ? 3.425 -2.948 19.366 1.00 73.06 79 HIS A C 1
ATOM 593 O O . HIS A 1 79 ? 3.653 -4.019 19.926 1.00 73.06 79 HIS A O 1
ATOM 599 N N . GLY A 1 80 ? 2.240 -2.743 18.780 1.00 77.06 80 GLY A N 1
ATOM 600 C CA . GLY A 1 80 ? 1.259 -3.825 18.603 1.00 77.06 80 GLY A CA 1
ATOM 601 C C . GLY A 1 80 ? 0.363 -4.147 19.806 1.00 77.06 80 GLY A C 1
ATOM 602 O O . GLY A 1 80 ? -0.235 -5.232 19.831 1.00 77.06 80 GLY A O 1
ATOM 603 N N . ARG A 1 81 ? 0.268 -3.250 20.803 1.00 79.81 81 ARG A N 1
ATOM 604 C CA . ARG A 1 81 ? -0.645 -3.406 21.956 1.00 79.81 81 ARG A CA 1
ATOM 605 C C . ARG A 1 81 ? -2.026 -2.769 21.760 1.00 79.81 81 ARG A C 1
ATOM 607 O O . ARG A 1 81 ? -2.989 -3.360 22.237 1.00 79.81 81 ARG A O 1
ATOM 614 N N . GLY A 1 82 ? -2.145 -1.650 21.044 1.00 88.50 82 GLY A N 1
ATOM 615 C CA . GLY A 1 82 ? -3.447 -1.074 20.682 1.00 88.50 82 GLY A CA 1
ATOM 616 C C . GLY A 1 82 ? -4.041 -1.652 19.396 1.00 88.50 82 GLY A C 1
ATOM 617 O O . GLY A 1 82 ? -3.654 -2.726 18.925 1.00 88.50 82 GLY A O 1
ATOM 618 N N . ARG A 1 83 ? -4.990 -0.920 18.809 1.00 94.38 83 ARG A N 1
ATOM 619 C CA . ARG A 1 83 ? -5.650 -1.269 17.538 1.00 94.38 83 ARG A CA 1
ATOM 620 C C . ARG A 1 83 ? -5.076 -0.467 16.371 1.00 94.38 83 ARG A C 1
ATOM 622 O O . ARG A 1 83 ? -4.381 0.531 16.547 1.00 94.38 83 ARG A O 1
ATOM 629 N N . VAL A 1 84 ? -5.397 -0.910 15.160 1.00 95.62 84 VAL A N 1
ATOM 630 C CA . VAL A 1 84 ? -5.042 -0.216 13.919 1.00 95.62 84 VAL A CA 1
ATOM 631 C C . VAL A 1 84 ? -6.299 0.337 13.264 1.00 95.62 84 VAL A C 1
ATOM 633 O O . VAL A 1 84 ? -7.272 -0.391 13.074 1.00 95.62 84 VAL A O 1
ATOM 636 N N . LEU A 1 85 ? -6.265 1.602 12.856 1.00 97.56 85 LEU A N 1
ATOM 637 C CA . LEU A 1 85 ? -7.212 2.181 11.912 1.00 97.56 85 LEU A CA 1
ATOM 638 C C . LEU A 1 85 ? -6.532 2.334 10.547 1.00 97.56 85 LEU A C 1
ATOM 640 O O . LEU A 1 85 ? -5.625 3.145 10.382 1.00 97.56 85 LEU A O 1
ATOM 644 N N . ALA A 1 86 ? -6.974 1.572 9.551 1.00 97.00 86 ALA A N 1
ATOM 645 C CA . ALA A 1 86 ? -6.532 1.729 8.170 1.00 97.00 86 ALA A CA 1
ATOM 646 C C . ALA A 1 86 ? -7.500 2.650 7.413 1.00 97.00 86 ALA A C 1
ATOM 648 O O . ALA A 1 86 ? -8.679 2.327 7.256 1.00 97.00 86 ALA A O 1
ATOM 649 N N . LEU A 1 87 ? -6.996 3.786 6.933 1.00 97.31 87 LEU A N 1
ATOM 650 C CA . LEU A 1 87 ? -7.727 4.721 6.084 1.00 97.31 87 LEU A CA 1
ATOM 651 C C . LEU A 1 87 ? -7.386 4.453 4.619 1.00 97.31 87 LEU A C 1
ATOM 653 O O . LEU A 1 87 ? -6.247 4.652 4.186 1.00 97.31 87 LEU A O 1
ATOM 657 N N . LEU A 1 88 ? -8.376 3.982 3.865 1.00 94.62 88 LEU A N 1
ATOM 658 C CA . LEU A 1 88 ? -8.230 3.632 2.455 1.00 94.62 88 LEU A CA 1
ATOM 659 C C . LEU A 1 88 ? -8.547 4.826 1.540 1.00 94.62 88 LEU A C 1
ATOM 661 O O . LEU A 1 88 ? -9.401 5.653 1.881 1.00 94.62 88 LEU A O 1
ATOM 665 N N . PRO A 1 89 ? -7.924 4.896 0.348 1.00 91.38 89 PRO A N 1
ATOM 666 C CA . PRO A 1 89 ? -8.296 5.878 -0.657 1.00 91.38 89 PRO A CA 1
ATOM 667 C C . PRO A 1 89 ? -9.649 5.505 -1.280 1.00 91.38 89 PRO A C 1
ATOM 669 O O . PRO A 1 89 ? -10.218 4.451 -1.007 1.00 91.38 89 PRO A O 1
ATOM 672 N N . ALA A 1 90 ? -10.170 6.359 -2.162 1.00 88.94 90 ALA A N 1
ATOM 673 C CA . ALA A 1 90 ? -11.489 6.182 -2.781 1.00 88.94 90 ALA A CA 1
ATOM 674 C C . ALA A 1 90 ? -11.592 5.012 -3.787 1.00 88.94 90 ALA A C 1
ATOM 676 O O . ALA A 1 90 ? -12.579 4.920 -4.514 1.00 88.94 90 ALA A O 1
ATOM 677 N N . HIS A 1 91 ? -10.552 4.189 -3.904 1.00 86.50 91 HIS A N 1
ATOM 678 C CA . HIS A 1 91 ? -10.436 3.124 -4.889 1.00 86.50 91 HIS A CA 1
ATOM 679 C C . HIS A 1 91 ? -9.414 2.071 -4.443 1.00 86.50 91 HIS A C 1
ATOM 681 O O . HIS A 1 91 ? -8.748 2.243 -3.427 1.00 86.50 91 HIS A O 1
ATOM 687 N N . GLY A 1 92 ? -9.255 0.982 -5.199 1.00 87.12 92 GLY A N 1
ATOM 688 C CA . GLY A 1 92 ? -8.226 -0.029 -4.946 1.00 87.12 92 GLY A CA 1
ATOM 689 C C . GLY A 1 92 ? -8.381 -0.739 -3.607 1.00 87.12 92 GLY A C 1
ATOM 690 O O . GLY A 1 92 ? -7.384 -1.203 -3.060 1.00 87.12 92 GLY A O 1
ATOM 691 N N . HIS A 1 93 ? -9.599 -0.792 -3.051 1.00 91.81 93 HIS A N 1
ATOM 692 C CA . HIS A 1 93 ? -9.824 -1.176 -1.656 1.00 91.81 93 HIS A CA 1
ATOM 693 C C . HIS A 1 93 ? -9.185 -2.523 -1.314 1.00 91.81 93 HIS A C 1
ATOM 695 O O . HIS A 1 93 ? -8.481 -2.599 -0.318 1.00 91.81 93 HIS A O 1
ATOM 701 N N . MET A 1 94 ? -9.349 -3.553 -2.152 1.00 91.12 94 MET A N 1
ATOM 702 C CA . MET A 1 94 ? -8.748 -4.868 -1.897 1.00 91.12 94 MET A CA 1
ATOM 703 C C . MET A 1 94 ? -7.215 -4.824 -1.882 1.00 91.12 94 MET A C 1
ATOM 705 O O . MET A 1 94 ? -6.588 -5.349 -0.965 1.00 91.12 94 MET A O 1
ATOM 709 N N . VAL A 1 95 ? -6.607 -4.150 -2.865 1.00 88.62 95 VAL A N 1
ATOM 710 C CA . VAL A 1 95 ? -5.148 -3.985 -2.933 1.00 88.62 95 VAL A CA 1
ATOM 711 C C . VAL A 1 95 ? -4.653 -3.265 -1.684 1.00 88.62 95 VAL A C 1
ATOM 713 O O . VAL A 1 95 ? -3.722 -3.728 -1.036 1.00 88.62 95 VAL A O 1
ATOM 716 N N . HIS A 1 96 ? -5.294 -2.163 -1.296 1.00 90.62 96 HIS A N 1
ATOM 717 C CA . HIS A 1 96 ? -4.889 -1.411 -0.112 1.00 90.62 96 HIS A CA 1
ATOM 718 C C . HIS A 1 96 ? -5.198 -2.145 1.196 1.00 90.62 96 HIS A C 1
ATOM 720 O O . HIS A 1 96 ? -4.416 -2.031 2.129 1.00 90.62 96 HIS A O 1
ATOM 726 N N . LEU A 1 97 ? -6.253 -2.957 1.274 1.00 93.25 97 LEU A N 1
ATOM 727 C CA . LEU A 1 97 ? -6.514 -3.829 2.420 1.00 93.25 97 LEU A CA 1
ATOM 728 C C . LEU A 1 97 ? -5.383 -4.835 2.603 1.00 93.25 97 LEU A C 1
ATOM 730 O O . LEU A 1 97 ? -4.759 -4.850 3.665 1.00 93.25 97 LEU A O 1
ATOM 734 N N . LEU A 1 98 ? -5.065 -5.611 1.562 1.00 90.88 98 LEU A N 1
ATOM 735 C CA . LEU A 1 98 ? -3.945 -6.558 1.580 1.00 90.88 98 LEU A CA 1
ATOM 736 C C . LEU A 1 98 ? -2.621 -5.855 1.885 1.00 90.88 98 LEU A C 1
ATOM 738 O O . LEU A 1 98 ? -1.783 -6.395 2.606 1.00 90.88 98 LEU A O 1
ATOM 742 N N . ARG A 1 99 ? -2.465 -4.622 1.388 1.00 87.25 99 ARG A N 1
ATOM 743 C CA . ARG A 1 99 ? -1.241 -3.843 1.533 1.00 87.25 99 ARG A CA 1
ATOM 744 C C . ARG A 1 99 ? -1.168 -2.907 2.736 1.00 87.25 99 ARG A C 1
ATOM 746 O O . ARG A 1 99 ? -0.194 -2.165 2.820 1.00 87.25 99 ARG A O 1
ATOM 753 N N . ARG A 1 100 ? -2.173 -2.768 3.590 1.00 88.69 100 ARG A N 1
ATOM 754 C CA . ARG A 1 100 ? -2.151 -1.731 4.651 1.00 88.69 100 ARG A CA 1
ATOM 755 C C . ARG A 1 100 ? -2.892 -2.150 5.913 1.00 88.69 100 ARG A C 1
ATOM 757 O O . ARG A 1 100 ? -2.590 -1.626 6.977 1.00 88.69 100 ARG A O 1
ATOM 764 N N . ALA A 1 101 ? -3.809 -3.109 5.809 1.00 92.75 101 ALA A N 1
ATOM 765 C CA . ALA A 1 101 ? -4.615 -3.603 6.921 1.00 92.75 101 ALA A CA 1
ATOM 766 C C . ALA A 1 101 ? -4.316 -5.074 7.247 1.00 92.75 101 ALA A C 1
ATOM 768 O O . ALA A 1 101 ? -4.045 -5.410 8.400 1.00 92.75 101 ALA A O 1
ATOM 769 N N . ALA A 1 102 ? -4.325 -5.947 6.235 1.00 92.62 102 ALA A N 1
ATOM 770 C CA . ALA A 1 102 ? -4.208 -7.391 6.413 1.00 92.62 102 ALA A CA 1
ATOM 771 C C . ALA A 1 102 ? -2.962 -7.813 7.210 1.00 92.62 102 ALA A C 1
ATOM 773 O O . ALA A 1 102 ? -3.123 -8.652 8.087 1.00 92.62 102 ALA A O 1
ATOM 774 N N . PRO A 1 103 ? -1.767 -7.219 7.027 1.00 89.88 103 PRO A N 1
ATOM 775 C CA . PRO A 1 103 ? -0.569 -7.621 7.772 1.00 89.88 103 PRO A CA 1
ATOM 776 C C . PRO A 1 103 ? -0.709 -7.469 9.292 1.00 89.88 103 PRO A C 1
ATOM 778 O O . PRO A 1 103 ? -0.216 -8.295 10.052 1.00 89.88 103 PRO A O 1
ATOM 781 N N . PHE A 1 104 ? -1.471 -6.481 9.758 1.00 91.38 104 PHE A N 1
ATOM 782 C CA . PHE A 1 104 ? -1.782 -6.337 11.179 1.00 91.38 104 PHE A CA 1
ATOM 783 C C . PHE A 1 104 ? -2.815 -7.371 11.639 1.00 91.38 104 PHE A C 1
ATOM 785 O O . PHE A 1 104 ? -2.613 -8.041 12.653 1.00 91.38 104 PHE A O 1
ATOM 792 N N . ALA A 1 105 ? -3.884 -7.549 10.860 1.00 94.75 105 ALA A N 1
ATOM 793 C CA . ALA A 1 105 ? -4.971 -8.464 11.194 1.00 94.75 105 ALA A CA 1
ATOM 794 C C . ALA A 1 105 ? -4.528 -9.937 11.201 1.00 94.75 105 ALA A C 1
ATOM 796 O O . ALA A 1 105 ? -4.883 -10.678 12.115 1.00 94.75 105 ALA A O 1
ATOM 797 N N . VAL A 1 106 ? -3.697 -10.362 10.240 1.00 93.81 106 VAL A N 1
ATOM 798 C CA . VAL A 1 106 ? -3.130 -11.723 10.227 1.00 93.81 106 VAL A CA 1
ATOM 799 C C . VAL A 1 106 ? -2.197 -11.957 11.408 1.00 93.81 106 VAL A C 1
ATOM 801 O O . VAL A 1 106 ? -1.991 -13.104 11.762 1.00 93.81 106 VAL A O 1
ATOM 804 N N . CYS A 1 107 ? -1.653 -10.912 12.035 1.00 90.94 107 CYS A N 1
ATOM 805 C CA . CYS A 1 107 ? -0.897 -10.997 13.286 1.00 90.94 107 CYS A CA 1
ATOM 806 C C . CYS A 1 107 ? -1.784 -10.848 14.538 1.00 90.94 107 CYS A C 1
ATOM 808 O O . CYS A 1 107 ? -1.274 -10.668 15.643 1.00 90.94 107 CYS A O 1
ATOM 810 N N . GLY A 1 108 ? -3.110 -10.896 14.388 1.00 92.06 108 GLY A N 1
ATOM 811 C CA . GLY A 1 108 ? -4.059 -10.807 15.496 1.00 92.06 108 GLY A CA 1
ATOM 812 C C . GLY A 1 108 ? -4.114 -9.432 16.163 1.00 92.06 108 GLY A C 1
ATOM 813 O O . GLY A 1 108 ? -4.500 -9.340 17.326 1.00 92.06 108 GLY A O 1
ATOM 814 N N . VAL A 1 109 ? -3.692 -8.367 15.477 1.00 92.94 109 VAL A N 1
ATOM 815 C CA . VAL A 1 109 ? -3.956 -6.995 15.925 1.00 92.94 109 VAL A CA 1
ATOM 816 C C . VAL A 1 109 ? -5.355 -6.601 15.452 1.00 92.94 109 VAL A C 1
ATOM 818 O O . VAL A 1 109 ? -5.633 -6.762 14.265 1.00 92.94 109 VAL A O 1
ATOM 821 N N . PRO A 1 110 ? -6.234 -6.063 16.317 1.00 95.94 110 PRO A N 1
ATOM 822 C CA . PRO A 1 110 ? -7.545 -5.598 15.885 1.00 95.94 110 PRO A CA 1
ATOM 823 C C . PRO A 1 110 ? -7.419 -4.451 14.881 1.00 95.94 110 PRO A C 1
ATOM 825 O O . PRO A 1 110 ? -6.853 -3.400 15.190 1.00 95.94 110 PRO A O 1
ATOM 828 N N . VAL A 1 111 ? -7.978 -4.636 13.687 1.00 97.69 111 VAL A N 1
ATOM 829 C CA . VAL A 1 111 ? -7.979 -3.631 12.624 1.00 97.69 111 VAL A CA 1
ATOM 830 C C . VAL A 1 111 ? -9.397 -3.143 12.355 1.00 97.69 111 VAL A C 1
ATOM 832 O O . VAL A 1 111 ? -10.348 -3.919 12.192 1.00 97.69 111 VAL A O 1
ATOM 835 N N . ARG A 1 112 ? -9.541 -1.822 12.292 1.00 98.12 112 ARG A N 1
ATOM 836 C CA . ARG A 1 112 ? -10.709 -1.135 11.751 1.00 98.12 112 ARG A CA 1
ATOM 837 C C . ARG A 1 112 ? -10.337 -0.472 10.440 1.00 98.12 112 ARG A C 1
ATOM 839 O O . ARG A 1 112 ? -9.232 0.039 10.287 1.00 98.12 112 ARG A O 1
ATOM 846 N N . VAL A 1 113 ? -11.255 -0.498 9.486 1.00 98.31 113 VAL A N 1
ATOM 847 C CA . VAL A 1 113 ? -11.028 0.049 8.149 1.00 98.31 113 VAL A CA 1
ATOM 848 C C . VAL A 1 113 ? -12.071 1.109 7.857 1.00 98.31 113 VAL A C 1
ATOM 850 O O . VAL A 1 113 ? -13.269 0.836 7.912 1.00 98.31 113 VAL A O 1
ATOM 853 N N . ALA A 1 114 ? -11.611 2.306 7.523 1.00 97.50 114 ALA A N 1
ATOM 854 C CA . ALA A 1 114 ? -12.463 3.408 7.110 1.00 97.50 114 ALA A CA 1
ATOM 855 C C . ALA A 1 114 ? -11.944 4.026 5.807 1.00 97.50 114 ALA A C 1
ATOM 857 O O . ALA A 1 114 ? -10.856 3.719 5.324 1.00 97.50 114 ALA A O 1
ATOM 858 N N . GLY A 1 115 ? -12.746 4.901 5.222 1.00 94.62 115 GLY A N 1
ATOM 859 C CA . GLY A 1 115 ? -12.405 5.640 4.017 1.00 94.62 115 GLY A CA 1
ATOM 860 C C . GLY A 1 115 ? -13.452 6.715 3.783 1.00 94.62 115 GLY A C 1
ATOM 861 O O . GLY A 1 115 ? -14.128 7.143 4.715 1.00 94.62 115 GLY A O 1
ATOM 862 N N . HIS A 1 116 ? -13.606 7.142 2.536 1.00 91.19 116 HIS A N 1
ATOM 863 C CA . HIS A 1 116 ? -14.620 8.134 2.193 1.00 91.19 116 HIS A CA 1
ATOM 864 C C . HIS A 1 116 ? -16.035 7.604 2.478 1.00 91.19 116 HIS A C 1
ATOM 866 O O . HIS A 1 116 ? -16.350 6.478 2.096 1.00 91.19 116 HIS A O 1
ATOM 872 N N . ASP A 1 117 ? -16.916 8.429 3.054 1.00 89.94 117 ASP A N 1
ATOM 873 C CA . ASP A 1 117 ? -18.258 7.986 3.475 1.00 89.94 117 ASP A CA 1
ATOM 874 C C . ASP A 1 117 ? -19.089 7.352 2.350 1.00 89.94 117 ASP A C 1
ATOM 876 O O . ASP A 1 117 ? -19.698 6.299 2.538 1.00 89.94 117 ASP A O 1
ATOM 880 N N . ARG A 1 118 ? -19.011 7.905 1.132 1.00 91.75 118 ARG A N 1
ATOM 881 C CA . ARG A 1 118 ? -19.656 7.344 -0.069 1.00 91.75 118 ARG A CA 1
ATOM 882 C C . ARG A 1 118 ? -19.194 5.926 -0.439 1.00 91.75 118 ARG A C 1
ATOM 884 O O . ARG A 1 118 ? -19.843 5.270 -1.241 1.00 91.75 118 ARG A O 1
ATOM 891 N N . GLN A 1 119 ? -18.064 5.466 0.099 1.00 92.12 119 GLN A N 1
ATOM 892 C CA . GLN A 1 119 ? -17.477 4.149 -0.164 1.00 92.12 119 GLN A CA 1
ATOM 893 C C . GLN A 1 119 ? -17.690 3.155 0.988 1.00 92.12 119 GLN A C 1
ATOM 895 O O . GLN A 1 119 ? -17.216 2.025 0.896 1.00 92.12 119 GLN A O 1
ATOM 900 N N . ARG A 1 120 ? -18.406 3.519 2.065 1.00 92.44 120 ARG A N 1
ATOM 901 C CA . ARG A 1 120 ? -18.553 2.668 3.264 1.00 92.44 120 ARG A CA 1
ATOM 902 C C . ARG A 1 120 ? -19.061 1.259 2.956 1.00 92.44 120 ARG A C 1
ATOM 904 O O . ARG A 1 120 ? -18.488 0.298 3.460 1.00 92.44 120 ARG A O 1
ATOM 911 N N . ALA A 1 121 ? -20.075 1.121 2.100 1.00 92.56 121 ALA A N 1
ATOM 912 C CA . ALA A 1 121 ? -20.611 -0.187 1.714 1.00 92.56 121 ALA A CA 1
ATOM 913 C C . ALA A 1 121 ? -19.593 -1.027 0.920 1.00 92.56 121 ALA A C 1
ATOM 915 O O . ALA A 1 121 ? -19.396 -2.209 1.207 1.00 92.56 121 ALA A O 1
ATOM 916 N N . ALA A 1 122 ? -18.890 -0.408 -0.033 1.00 92.19 122 ALA A N 1
ATOM 917 C CA . ALA A 1 122 ? -17.850 -1.073 -0.817 1.00 92.19 122 ALA A CA 1
ATOM 918 C C . ALA A 1 122 ? -16.668 -1.513 0.064 1.00 92.19 122 ALA A C 1
ATOM 920 O O . ALA A 1 122 ? -16.165 -2.626 -0.083 1.00 92.19 122 ALA A O 1
ATOM 921 N N . ILE A 1 123 ? -16.260 -0.670 1.017 1.00 95.12 123 ILE A N 1
ATOM 922 C CA . ILE A 1 123 ? -15.220 -0.987 2.001 1.00 95.12 123 ILE A CA 1
ATOM 923 C C . ILE A 1 123 ? -15.674 -2.134 2.907 1.00 95.12 123 ILE A C 1
ATOM 925 O O . ILE A 1 123 ? -14.916 -3.079 3.095 1.00 95.12 123 ILE A O 1
ATOM 929 N N . ALA A 1 124 ? -16.903 -2.101 3.428 1.00 95.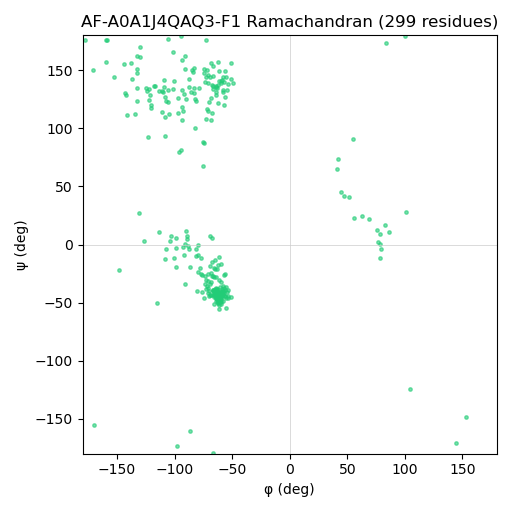31 124 ALA A N 1
ATOM 930 C CA . ALA A 1 124 ? -17.435 -3.169 4.274 1.00 95.31 124 ALA A CA 1
ATOM 931 C C . ALA A 1 124 ? -17.472 -4.522 3.546 1.00 95.31 124 ALA A C 1
ATOM 933 O O . ALA A 1 124 ? -17.035 -5.529 4.106 1.00 95.31 124 ALA A O 1
ATOM 934 N N . SER A 1 125 ? -17.909 -4.534 2.282 1.00 93.56 125 SER A N 1
ATOM 935 C CA . SER A 1 125 ? -17.879 -5.728 1.429 1.00 93.56 125 SER A CA 1
ATOM 936 C C . SER A 1 125 ? -16.451 -6.248 1.234 1.00 93.56 125 SER A C 1
ATOM 938 O O . SER A 1 125 ? -16.180 -7.426 1.479 1.00 93.56 125 SER A O 1
ATOM 940 N N . ALA A 1 126 ? -15.509 -5.367 0.874 1.00 94.19 126 ALA A N 1
ATOM 941 C CA . ALA A 1 126 ? -14.111 -5.740 0.679 1.00 94.19 126 ALA A CA 1
ATOM 942 C C . ALA A 1 126 ? -13.474 -6.280 1.968 1.00 94.19 126 ALA A C 1
ATOM 944 O O . ALA A 1 126 ? -12.784 -7.298 1.932 1.00 94.19 126 ALA A O 1
ATOM 945 N N . VAL A 1 127 ? -13.753 -5.653 3.114 1.00 96.69 127 VAL A N 1
ATOM 946 C CA . VAL A 1 127 ? -13.281 -6.102 4.428 1.00 96.69 127 VAL A CA 1
ATOM 947 C C . VAL A 1 127 ? -13.812 -7.492 4.756 1.00 96.69 127 VAL A C 1
ATOM 949 O O . VAL A 1 127 ? -13.017 -8.372 5.075 1.00 96.69 127 VAL A O 1
ATOM 952 N N . SER A 1 128 ? -15.125 -7.706 4.649 1.00 95.44 128 SER A N 1
ATOM 953 C CA . SER A 1 128 ? -15.753 -8.990 4.981 1.00 95.44 128 SER A CA 1
ATOM 954 C C . SER A 1 128 ? -15.189 -10.131 4.128 1.00 95.44 128 SER A C 1
ATOM 956 O O . SER A 1 128 ? -14.793 -11.173 4.653 1.00 95.44 128 SER A O 1
ATOM 958 N N . ARG A 1 129 ? -15.060 -9.908 2.815 1.00 94.69 129 ARG A N 1
ATOM 959 C CA . ARG A 1 129 ? -14.470 -10.887 1.892 1.00 94.69 129 ARG A CA 1
ATOM 960 C C . ARG A 1 129 ? -12.996 -11.142 2.192 1.00 94.69 129 ARG A C 1
ATOM 962 O O . ARG A 1 129 ? -12.592 -12.297 2.251 1.00 94.69 129 ARG A O 1
ATOM 969 N N . THR A 1 130 ? -12.210 -10.097 2.455 1.00 94.75 130 THR A N 1
ATOM 970 C CA . THR A 1 130 ? -10.794 -10.241 2.842 1.00 94.75 130 THR A CA 1
ATOM 971 C C . THR A 1 130 ? -10.648 -11.052 4.124 1.00 94.75 130 THR A C 1
ATOM 973 O O . THR A 1 130 ? -9.821 -11.959 4.183 1.00 94.75 130 THR A O 1
ATOM 976 N N . ALA A 1 131 ? -11.465 -10.763 5.140 1.00 95.94 131 ALA A N 1
ATOM 977 C CA . ALA A 1 131 ? -11.426 -11.476 6.410 1.00 95.94 131 ALA A CA 1
ATOM 978 C C . ALA A 1 131 ? -11.723 -12.967 6.233 1.00 95.94 131 ALA A C 1
ATOM 980 O O . ALA A 1 131 ? -10.983 -13.803 6.751 1.00 95.94 131 ALA A O 1
ATOM 981 N N . ARG A 1 132 ? -12.735 -13.297 5.423 1.00 95.31 132 ARG A N 1
ATOM 982 C CA . ARG A 1 132 ? -13.066 -14.682 5.079 1.00 95.31 132 ARG A CA 1
ATOM 983 C C . ARG A 1 132 ? -11.945 -15.371 4.297 1.00 95.31 132 ARG A C 1
ATOM 985 O O . ARG A 1 132 ? -11.543 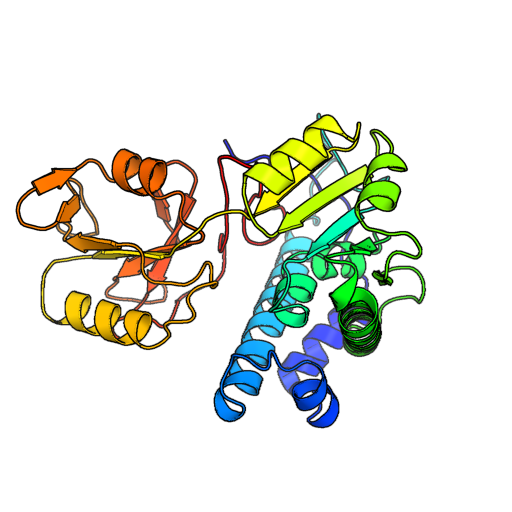-16.468 4.675 1.00 95.31 132 ARG A O 1
ATOM 992 N N . LEU A 1 133 ? -11.420 -14.732 3.247 1.00 94.56 133 LEU A N 1
ATOM 993 C CA . LEU A 1 133 ? -10.334 -15.278 2.417 1.00 94.56 133 LEU A CA 1
ATOM 994 C C . LEU A 1 133 ? -9.097 -15.618 3.252 1.00 94.56 133 LEU A C 1
ATOM 996 O O . LEU A 1 133 ? -8.478 -16.658 3.054 1.00 94.56 133 LEU A O 1
ATOM 1000 N N . LEU A 1 134 ? -8.764 -14.760 4.213 1.00 95.12 134 LEU A N 1
ATOM 1001 C CA . LEU A 1 134 ? -7.611 -14.928 5.094 1.00 95.12 134 LEU A CA 1
ATOM 1002 C C . LEU A 1 134 ? -7.933 -15.720 6.374 1.00 95.12 134 LEU A C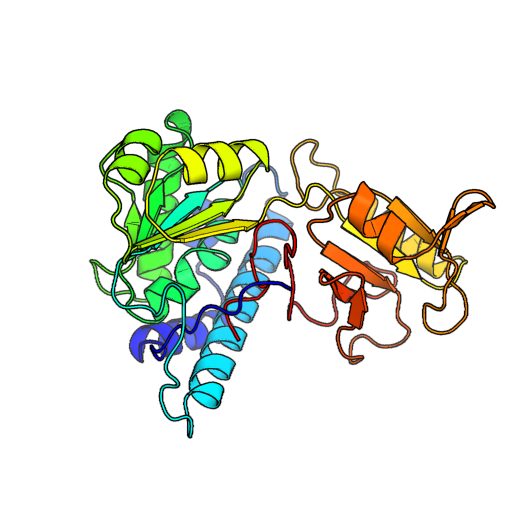 1
ATOM 1004 O O . LEU A 1 134 ? -7.084 -15.789 7.265 1.00 95.12 134 LEU A O 1
ATOM 1008 N N . ARG A 1 135 ? -9.141 -16.299 6.485 1.00 96.81 135 ARG A N 1
ATOM 1009 C CA . ARG A 1 135 ? -9.636 -17.042 7.661 1.00 96.81 135 ARG A CA 1
ATOM 1010 C C . ARG A 1 135 ? -9.326 -16.313 8.978 1.00 96.81 135 ARG A C 1
ATOM 1012 O O . ARG A 1 135 ? -8.784 -16.901 9.916 1.00 96.81 135 ARG A O 1
ATOM 1019 N N . LEU A 1 136 ? -9.577 -15.004 9.001 1.00 96.94 136 LEU A N 1
ATOM 1020 C CA . LEU A 1 136 ? -9.326 -14.155 10.163 1.00 96.94 136 LEU A CA 1
ATOM 1021 C C . LEU A 1 136 ? -10.393 -14.399 11.241 1.00 96.94 136 LEU A C 1
ATOM 1023 O O . LEU A 1 136 ? -11.547 -14.642 10.888 1.00 96.94 136 LEU A O 1
ATOM 1027 N N . PRO A 1 137 ? -10.044 -14.278 12.534 1.00 95.50 137 PRO A N 1
ATOM 1028 C CA . PRO A 1 137 ? -11.035 -14.181 13.602 1.00 95.50 137 PRO A CA 1
ATOM 1029 C C . PRO A 1 137 ? -12.005 -13.014 13.367 1.00 95.50 137 PRO A C 1
ATOM 1031 O O . PRO A 1 137 ? -11.616 -11.979 12.817 1.00 95.50 137 PRO A O 1
ATOM 1034 N N . ASP A 1 138 ? -13.247 -13.158 13.831 1.00 89.31 138 ASP A N 1
ATOM 1035 C CA . ASP A 1 138 ? -14.349 -12.229 13.543 1.00 89.31 138 ASP A CA 1
ATOM 1036 C C . ASP A 1 138 ? -14.073 -10.769 13.928 1.00 89.31 138 ASP A C 1
ATOM 1038 O O . ASP A 1 138 ? -14.696 -9.852 13.393 1.00 89.31 138 ASP A O 1
ATOM 1042 N N . ASP A 1 139 ? -13.197 -10.506 14.894 1.00 90.00 139 ASP A N 1
ATOM 1043 C CA . ASP A 1 139 ? -12.864 -9.173 15.403 1.00 90.00 139 ASP A CA 1
ATOM 1044 C C . ASP A 1 139 ? -11.555 -8.588 14.853 1.00 90.00 139 ASP A C 1
ATOM 1046 O O . ASP A 1 139 ? -11.336 -7.373 14.984 1.00 90.00 139 ASP A O 1
ATOM 1050 N N . ALA A 1 140 ? -10.743 -9.407 14.176 1.00 95.44 140 ALA A N 1
ATOM 1051 C CA . ALA A 1 140 ? -9.407 -9.046 13.713 1.00 95.44 140 ALA A CA 1
ATOM 1052 C C . ALA A 1 140 ? -9.419 -8.008 12.581 1.00 95.44 140 ALA A C 1
ATOM 1054 O O . ALA A 1 140 ? -8.541 -7.151 12.530 1.00 95.44 140 ALA A O 1
ATOM 1055 N N . LEU A 1 141 ? -10.416 -8.035 11.690 1.00 97.81 141 LEU A N 1
ATOM 1056 C CA . LEU A 1 141 ? -10.562 -7.067 10.598 1.00 97.81 141 LEU A CA 1
ATOM 1057 C C . LEU A 1 141 ? -12.038 -6.706 10.405 1.00 97.81 141 LEU A C 1
ATOM 1059 O O . LEU A 1 141 ? -12.829 -7.530 9.954 1.00 97.81 141 LEU A O 1
ATOM 1063 N N . ARG A 1 142 ? -12.414 -5.461 10.718 1.00 97.94 142 ARG A N 1
ATOM 1064 C CA . ARG A 1 142 ? -13.796 -4.974 10.557 1.00 97.94 142 ARG A CA 1
ATOM 1065 C C . ARG A 1 142 ? -13.855 -3.611 9.873 1.00 97.94 142 ARG A C 1
ATOM 1067 O O . ARG A 1 142 ? -12.929 -2.815 10.038 1.00 97.94 142 ARG A O 1
ATOM 1074 N N . PRO A 1 143 ? -14.938 -3.289 9.146 1.00 97.50 143 PRO A N 1
ATOM 1075 C CA . PRO A 1 143 ? -15.193 -1.903 8.785 1.00 97.50 143 PRO A CA 1
ATOM 1076 C C . PRO A 1 143 ? -15.389 -1.066 10.057 1.00 97.50 143 PRO A C 1
ATOM 1078 O O . PRO A 1 143 ? -15.856 -1.564 11.085 1.00 97.50 143 PRO A O 1
ATOM 1081 N N . ALA A 1 144 ? -15.020 0.209 10.004 1.00 96.81 144 ALA A N 1
ATOM 1082 C CA . ALA A 1 144 ? -15.345 1.149 11.064 1.00 96.81 144 ALA A CA 1
ATOM 1083 C C . ALA A 1 144 ? -16.866 1.373 11.119 1.00 96.81 144 ALA A C 1
ATOM 1085 O O . ALA A 1 144 ? -17.523 1.535 10.089 1.00 96.81 144 ALA A O 1
ATOM 1086 N N . ALA A 1 145 ? -17.421 1.380 12.333 1.00 93.94 145 ALA A N 1
ATOM 1087 C CA . ALA A 1 145 ? -18.837 1.675 12.552 1.00 93.94 145 ALA A CA 1
ATOM 1088 C C . ALA A 1 145 ? -19.143 3.173 12.374 1.00 93.94 145 ALA A C 1
ATOM 1090 O O . ALA A 1 145 ? -20.204 3.534 11.866 1.00 93.94 145 ALA A O 1
ATOM 1091 N N . ALA A 1 146 ? -18.193 4.032 12.747 1.00 94.88 146 ALA A N 1
ATOM 1092 C CA . ALA A 1 146 ? -18.283 5.482 12.621 1.00 94.88 146 ALA A CA 1
ATOM 1093 C C . ALA A 1 146 ? -17.650 5.986 11.305 1.00 94.88 146 ALA A C 1
ATOM 1095 O O . ALA A 1 146 ? -16.811 5.284 10.722 1.00 94.88 146 ALA A O 1
ATOM 1096 N N . PRO A 1 147 ? -18.018 7.195 10.836 1.00 95.06 147 PRO A N 1
ATOM 1097 C CA . PRO A 1 147 ? -17.286 7.920 9.798 1.00 95.06 147 PRO A CA 1
ATOM 1098 C C . PRO A 1 147 ? -15.789 8.041 10.110 1.00 95.06 147 PRO A C 1
ATOM 1100 O O . PRO A 1 147 ? -15.372 8.012 11.268 1.00 95.06 147 PRO A O 1
ATOM 1103 N N . ALA A 1 148 ? -14.963 8.216 9.075 1.00 95.69 148 ALA A N 1
ATOM 1104 C CA . ALA A 1 148 ? -13.505 8.203 9.230 1.00 95.69 148 ALA A CA 1
ATOM 1105 C C . ALA A 1 148 ? -12.985 9.261 10.223 1.00 95.69 148 ALA A C 1
ATOM 1107 O O . ALA A 1 148 ? -12.093 8.958 11.009 1.00 95.69 148 ALA A O 1
ATOM 1108 N N . ALA A 1 149 ? -13.547 10.474 10.214 1.00 95.62 149 ALA A N 1
ATOM 1109 C CA . ALA A 1 149 ? -13.126 11.550 11.114 1.00 95.62 149 ALA A CA 1
ATOM 1110 C C . ALA A 1 149 ? -13.392 11.211 12.591 1.00 95.62 149 ALA A C 1
ATOM 1112 O O . ALA A 1 149 ? -12.500 11.340 13.426 1.00 95.62 149 ALA A O 1
ATOM 1113 N N . GLU A 1 150 ? -14.587 10.704 12.898 1.00 96.62 150 GLU A N 1
ATOM 1114 C CA . GLU A 1 150 ? -14.952 10.254 14.245 1.00 96.62 150 GLU A CA 1
ATOM 1115 C C . GLU A 1 150 ? -14.108 9.052 14.683 1.00 96.62 150 GLU A C 1
ATOM 1117 O O . GLU A 1 150 ? -13.614 9.007 15.808 1.00 96.62 150 GLU A O 1
ATOM 1122 N N . ALA A 1 151 ? -13.881 8.099 13.773 1.00 96.56 151 ALA A N 1
ATOM 1123 C CA . ALA A 1 151 ? -13.039 6.940 14.041 1.00 96.56 151 ALA A CA 1
ATOM 1124 C C . ALA A 1 151 ? -11.593 7.337 14.382 1.00 96.56 151 ALA A C 1
ATOM 1126 O O . ALA A 1 151 ? -10.993 6.690 15.234 1.00 96.56 151 ALA A O 1
ATOM 1127 N N . VAL A 1 152 ? -11.049 8.384 13.748 1.00 97.44 152 VAL A N 1
ATOM 1128 C CA . VAL A 1 152 ? -9.712 8.938 14.040 1.00 97.44 152 VAL A CA 1
ATOM 1129 C C . VAL A 1 152 ? -9.679 9.645 15.397 1.00 97.44 152 VAL A C 1
ATOM 1131 O O . VAL A 1 152 ? -8.746 9.430 16.173 1.00 97.44 152 VAL A O 1
ATOM 1134 N N . ALA A 1 153 ? -10.694 10.459 15.695 1.00 96.12 153 ALA A N 1
ATOM 1135 C CA . ALA A 1 153 ? -10.779 11.213 16.946 1.00 96.12 153 ALA A CA 1
ATOM 1136 C C . ALA A 1 153 ? -10.902 10.303 18.183 1.00 96.12 153 ALA A C 1
ATOM 1138 O O . ALA A 1 153 ? -10.455 10.664 19.267 1.00 96.12 153 ALA A O 1
ATOM 1139 N N . ALA A 1 154 ? -11.471 9.105 18.019 1.00 95.56 154 ALA A N 1
ATOM 1140 C CA . ALA A 1 154 ? -11.648 8.129 19.092 1.00 95.56 154 ALA A CA 1
ATOM 1141 C C . ALA A 1 154 ? -10.385 7.304 19.431 1.00 95.56 154 ALA A C 1
ATOM 1143 O O . ALA A 1 154 ? -10.456 6.411 20.280 1.00 95.56 154 ALA A O 1
ATOM 1144 N N . LEU A 1 155 ? -9.259 7.517 18.744 1.00 95.94 155 LEU A N 1
ATOM 1145 C CA . LEU A 1 155 ? -8.028 6.747 18.956 1.00 95.94 155 LEU A CA 1
ATOM 1146 C C . LEU A 1 155 ? -7.172 7.307 20.095 1.00 95.94 155 LEU A C 1
ATOM 1148 O O . LEU A 1 155 ? -7.138 8.514 20.341 1.00 95.94 155 LEU A O 1
ATOM 1152 N N . THR A 1 156 ? -6.435 6.419 20.761 1.00 93.44 156 THR A N 1
ATOM 1153 C CA . THR A 1 156 ? -5.528 6.765 21.867 1.00 93.44 156 THR A CA 1
ATOM 1154 C C . THR A 1 156 ? -4.059 6.705 21.435 1.00 93.44 156 THR A C 1
ATOM 1156 O O . THR A 1 156 ? -3.745 6.345 20.303 1.00 93.44 156 THR A O 1
ATOM 1159 N N . ALA A 1 157 ? -3.135 7.056 22.335 1.00 91.19 157 ALA A N 1
ATOM 1160 C CA . ALA A 1 157 ? -1.693 6.999 22.066 1.00 91.19 157 ALA A CA 1
ATOM 1161 C C . ALA A 1 157 ? -1.168 5.573 21.790 1.00 91.19 157 ALA A C 1
ATOM 1163 O O . ALA A 1 157 ? -0.133 5.419 21.144 1.00 91.19 157 ALA A O 1
ATOM 1164 N N . ASP A 1 158 ? -1.897 4.544 22.231 1.00 90.12 158 ASP A N 1
ATOM 1165 C CA . ASP A 1 158 ? -1.552 3.136 22.002 1.00 90.12 158 ASP A CA 1
ATOM 1166 C C . ASP A 1 158 ? -1.973 2.631 20.614 1.00 90.12 158 ASP A C 1
ATOM 1168 O O . ASP A 1 158 ? -1.605 1.521 20.217 1.00 90.12 158 ASP A O 1
ATOM 1172 N N . ASP A 1 159 ? -2.750 3.424 19.875 1.00 94.38 159 ASP A N 1
ATOM 1173 C CA . ASP A 1 159 ? -3.290 3.063 18.570 1.00 94.38 159 ASP A CA 1
ATOM 1174 C C . ASP A 1 159 ? -2.363 3.488 17.418 1.00 94.38 159 ASP A C 1
ATOM 1176 O O . ASP A 1 159 ? -1.478 4.342 17.546 1.00 94.38 159 ASP A O 1
ATOM 1180 N N . LEU A 1 160 ? -2.588 2.875 16.256 1.00 93.94 160 LEU A N 1
ATOM 1181 C CA . LEU A 1 160 ? -1.904 3.180 15.001 1.00 93.94 160 LEU A CA 1
ATOM 1182 C C . LEU A 1 160 ? -2.919 3.571 13.927 1.00 93.94 160 LEU A C 1
ATOM 1184 O O . LEU A 1 160 ? -3.897 2.861 13.699 1.00 93.94 160 LEU A O 1
ATOM 1188 N N . VAL A 1 161 ? -2.641 4.645 13.194 1.00 95.56 161 VAL A N 1
ATOM 1189 C CA . VAL A 1 161 ? -3.350 4.997 11.962 1.00 95.56 161 VAL A CA 1
ATOM 1190 C C . VAL A 1 161 ? -2.449 4.768 10.765 1.00 95.56 161 VAL A C 1
ATOM 1192 O O . VAL A 1 161 ? -1.342 5.298 10.697 1.00 95.56 161 VAL A O 1
ATOM 1195 N N . VAL A 1 162 ? -2.949 4.012 9.791 1.00 94.62 162 VAL A N 1
ATOM 1196 C CA . VAL A 1 162 ? -2.308 3.840 8.488 1.00 94.62 162 VAL A CA 1
ATOM 1197 C C . VAL A 1 162 ? -3.126 4.586 7.449 1.00 94.62 162 VAL A C 1
ATOM 1199 O O . VAL A 1 162 ? -4.230 4.176 7.101 1.00 94.62 162 VAL A O 1
ATOM 1202 N N . VAL A 1 163 ? -2.581 5.683 6.939 1.00 95.00 163 VAL A N 1
ATOM 1203 C CA . VAL A 1 163 ? -3.231 6.547 5.956 1.00 95.00 163 VAL A CA 1
ATOM 1204 C C . VAL A 1 163 ? -2.744 6.191 4.562 1.00 95.00 163 VAL A C 1
ATOM 1206 O O . VAL A 1 163 ? -1.548 6.200 4.296 1.00 95.00 163 VAL A O 1
ATOM 1209 N N . THR A 1 164 ? -3.659 5.903 3.643 1.00 91.75 164 THR A N 1
ATOM 1210 C CA . THR A 1 164 ? -3.341 5.781 2.217 1.00 91.75 164 THR A CA 1
ATOM 1211 C C . THR A 1 164 ? -4.148 6.798 1.430 1.00 91.75 164 THR A C 1
ATOM 1213 O O . THR A 1 164 ? -5.376 6.760 1.431 1.00 91.75 164 THR A O 1
ATOM 1216 N N . GLY A 1 165 ? -3.462 7.722 0.762 1.00 89.56 165 GLY A N 1
ATOM 1217 C CA . GLY A 1 165 ? -4.110 8.827 0.067 1.00 89.56 165 GLY A CA 1
ATOM 1218 C C . GLY A 1 165 ? -3.205 10.045 -0.049 1.00 89.56 165 GLY A C 1
ATOM 1219 O O . GLY A 1 165 ? -1.992 9.916 -0.150 1.00 89.56 165 GLY A O 1
ATOM 1220 N N . HIS A 1 166 ? -3.802 11.232 -0.044 1.00 90.06 166 HIS A N 1
ATOM 1221 C CA . HIS A 1 166 ? -3.072 12.483 -0.220 1.00 90.06 166 HIS A CA 1
ATOM 1222 C C . HIS A 1 166 ? -2.238 12.843 1.032 1.00 90.06 166 HIS A C 1
ATOM 1224 O O . HIS A 1 166 ? -2.736 12.642 2.145 1.00 90.06 166 HIS A O 1
ATOM 1230 N N . PRO A 1 167 ? -1.037 13.446 0.895 1.00 90.56 167 PRO A N 1
ATOM 1231 C CA . PRO A 1 167 ? -0.223 13.905 2.032 1.00 90.56 167 PRO A CA 1
ATOM 1232 C C . PRO A 1 167 ? -0.996 14.777 3.035 1.00 90.56 167 PRO A C 1
ATOM 1234 O O . PRO A 1 167 ? -1.001 14.498 4.232 1.00 90.56 167 PRO A O 1
ATOM 1237 N N . ALA A 1 168 ? -1.778 15.739 2.531 1.00 93.00 168 ALA A N 1
ATOM 1238 C CA . ALA A 1 168 ? -2.647 16.593 3.351 1.00 93.00 168 ALA A CA 1
ATOM 1239 C C . ALA A 1 168 ? -3.666 15.817 4.215 1.00 93.00 168 ALA A C 1
ATOM 1241 O O . ALA A 1 168 ? -4.105 16.305 5.254 1.00 93.00 168 ALA A O 1
ATOM 1242 N N . THR A 1 169 ? -4.077 14.607 3.815 1.00 93.62 169 THR A N 1
ATOM 1243 C CA . THR A 1 169 ? -4.936 13.760 4.656 1.00 93.62 169 THR A CA 1
ATOM 1244 C C . THR A 1 169 ? -4.159 13.221 5.854 1.00 93.62 169 THR A C 1
ATOM 1246 O O . THR A 1 169 ? -4.690 13.230 6.961 1.00 93.62 169 THR A O 1
ATOM 1249 N N . ALA A 1 170 ? -2.908 12.791 5.668 1.00 94.31 170 ALA A N 1
ATOM 1250 C CA . ALA A 1 170 ? -2.068 12.317 6.767 1.00 94.31 170 ALA A CA 1
ATOM 1251 C C . ALA A 1 170 ? -1.780 13.434 7.783 1.00 94.31 170 ALA A C 1
ATOM 1253 O O . ALA A 1 170 ? -1.828 13.193 8.986 1.00 94.31 170 ALA A O 1
ATOM 1254 N N . GLU A 1 171 ? -1.562 14.664 7.315 1.00 95.12 171 GLU A N 1
ATOM 1255 C CA . GLU A 1 171 ? -1.404 15.849 8.171 1.00 95.12 171 GLU A CA 1
ATOM 1256 C C . GLU A 1 171 ? -2.660 16.140 9.000 1.00 95.12 171 GLU A C 1
ATOM 1258 O O . GLU A 1 171 ? -2.572 16.274 10.220 1.00 95.12 171 GLU A O 1
ATOM 1263 N N . LYS A 1 172 ? -3.842 16.151 8.368 1.00 96.06 172 LYS A N 1
ATOM 1264 C CA . LYS A 1 172 ? -5.124 16.324 9.074 1.00 96.06 172 LYS A CA 1
ATOM 1265 C C . LYS A 1 172 ? -5.346 15.251 10.136 1.00 96.06 172 LYS A C 1
ATOM 1267 O O . LYS A 1 172 ? -5.791 15.560 11.234 1.00 96.06 172 LYS A O 1
ATOM 1272 N N . VAL A 1 173 ? -5.023 13.997 9.818 1.00 96.81 173 VAL A N 1
ATOM 1273 C CA . VAL A 1 173 ? -5.131 12.882 10.767 1.00 96.81 173 VAL A CA 1
ATOM 1274 C C . VAL A 1 173 ? -4.184 13.086 11.944 1.00 96.81 173 VAL A C 1
ATOM 1276 O O . VAL A 1 173 ? -4.634 12.967 13.077 1.00 96.81 173 VAL A O 1
ATOM 1279 N N . ARG A 1 174 ? -2.916 13.456 11.705 1.00 95.56 174 ARG A N 1
ATOM 1280 C CA . ARG A 1 174 ? -1.952 13.757 12.782 1.00 95.56 174 ARG A CA 1
ATOM 1281 C C . ARG A 1 174 ? -2.431 14.867 13.706 1.00 95.56 174 ARG A C 1
ATOM 1283 O O . ARG A 1 174 ? -2.254 14.756 14.909 1.00 95.56 174 ARG A O 1
ATOM 1290 N N . ALA A 1 175 ? -3.050 15.909 13.159 1.00 96.25 175 ALA A N 1
ATOM 1291 C CA . ALA A 1 175 ? -3.603 16.994 13.963 1.00 96.25 175 ALA A CA 1
ATOM 1292 C C . ALA A 1 175 ? -4.825 16.563 14.801 1.00 96.25 175 ALA A C 1
ATOM 1294 O O . ALA A 1 175 ? -5.112 17.177 15.824 1.00 96.25 175 ALA A O 1
ATOM 1295 N N . ALA A 1 176 ? -5.544 15.520 14.377 1.00 96.69 176 ALA A N 1
ATOM 1296 C CA . ALA A 1 176 ? -6.809 15.092 14.971 1.00 96.69 176 ALA A CA 1
ATOM 1297 C C . ALA A 1 176 ? -6.688 13.920 15.962 1.00 96.69 176 ALA A C 1
ATOM 1299 O O . ALA A 1 176 ? -7.699 13.509 16.531 1.00 96.69 176 ALA A O 1
ATOM 1300 N N . THR A 1 177 ? -5.499 13.342 16.160 1.00 96.06 177 THR A N 1
ATOM 1301 C CA . THR A 1 177 ? -5.327 12.148 17.000 1.00 96.06 177 THR A CA 1
ATOM 1302 C C . THR A 1 177 ? -4.018 12.148 17.782 1.00 96.06 177 THR A C 1
ATOM 1304 O O . THR A 1 177 ? -3.035 12.762 17.380 1.00 96.06 177 THR A O 1
ATOM 1307 N N . ARG A 1 178 ? -4.000 11.412 18.899 1.00 91.62 178 ARG A N 1
ATOM 1308 C CA . ARG A 1 178 ? -2.778 11.115 19.669 1.00 91.62 178 ARG A CA 1
ATOM 1309 C C . ARG A 1 178 ? -2.108 9.807 19.240 1.00 91.62 178 ARG A C 1
ATOM 1311 O O . ARG A 1 178 ? -1.014 9.513 19.711 1.00 91.62 178 ARG A O 1
ATOM 1318 N N . ALA A 1 179 ? -2.768 9.024 18.389 1.00 94.12 179 ALA A N 1
ATOM 1319 C CA . ALA A 1 179 ? -2.239 7.779 17.851 1.00 94.12 179 ALA A CA 1
ATOM 1320 C C . ALA A 1 179 ? -0.977 8.007 17.008 1.00 94.12 179 ALA A C 1
ATOM 1322 O O . ALA A 1 179 ? -0.767 9.077 16.431 1.00 94.12 179 ALA A O 1
ATOM 1323 N N . THR A 1 180 ? -0.163 6.962 16.863 1.00 92.38 180 THR A N 1
ATOM 1324 C CA . THR A 1 180 ? 0.928 6.978 15.880 1.00 92.38 180 THR A CA 1
ATOM 1325 C C . THR A 1 180 ? 0.329 7.006 14.474 1.00 92.38 180 THR A C 1
ATOM 1327 O O . THR A 1 180 ? -0.570 6.224 14.179 1.00 92.38 180 THR A O 1
ATOM 1330 N N . VAL A 1 181 ? 0.823 7.869 13.580 1.00 93.06 181 VAL A N 1
ATOM 1331 C CA . VAL A 1 181 ? 0.300 7.990 12.207 1.00 93.06 181 VAL A CA 1
ATOM 1332 C C . VAL A 1 181 ? 1.388 7.697 11.184 1.00 93.06 181 VAL A C 1
ATOM 1334 O O . VAL A 1 181 ? 2.381 8.423 11.096 1.00 93.06 181 VAL A O 1
ATOM 1337 N N . LEU A 1 182 ? 1.151 6.680 10.358 1.00 91.81 182 LEU A N 1
ATOM 1338 C CA . LEU A 1 182 ? 1.946 6.375 9.175 1.00 91.81 182 LEU A CA 1
ATOM 1339 C C . LEU A 1 182 ? 1.152 6.695 7.912 1.00 91.81 182 LEU A C 1
ATOM 1341 O O . LEU A 1 182 ? -0.012 6.316 7.806 1.00 91.81 182 LEU A O 1
ATOM 1345 N N . GLY A 1 183 ? 1.782 7.333 6.929 1.00 91.06 183 GLY A N 1
ATOM 1346 C CA . GLY A 1 183 ? 1.159 7.602 5.632 1.00 91.06 183 GLY A CA 1
ATOM 1347 C C . GLY A 1 183 ? 1.889 6.918 4.481 1.00 91.06 183 GLY A C 1
ATOM 1348 O O . GLY A 1 183 ? 3.106 6.955 4.412 1.00 91.06 183 GLY A O 1
ATOM 1349 N N . ALA A 1 184 ? 1.148 6.315 3.558 1.00 89.75 184 ALA A N 1
ATOM 1350 C CA . ALA A 1 184 ? 1.636 5.923 2.242 1.00 89.75 184 ALA A CA 1
ATOM 1351 C C . ALA A 1 184 ? 1.003 6.859 1.209 1.00 89.75 184 ALA A C 1
ATOM 1353 O O . ALA A 1 184 ? -0.133 6.633 0.778 1.00 89.75 184 ALA A O 1
ATOM 1354 N N . THR A 1 185 ? 1.711 7.937 0.875 1.00 91.12 185 THR A N 1
ATOM 1355 C CA . THR A 1 185 ? 1.119 9.105 0.199 1.00 91.12 185 THR A CA 1
ATOM 1356 C C . THR A 1 185 ? 1.815 9.529 -1.085 1.00 91.12 185 THR A C 1
ATOM 1358 O O . THR A 1 185 ? 1.402 10.506 -1.708 1.00 91.12 185 THR A O 1
ATOM 1361 N N . GLY A 1 186 ? 2.835 8.778 -1.505 1.00 89.06 186 GLY A N 1
ATOM 1362 C CA . GLY A 1 186 ? 3.538 9.050 -2.748 1.00 89.06 186 GLY A CA 1
ATOM 1363 C C . GLY A 1 186 ? 2.601 9.094 -3.962 1.00 89.06 186 GLY A C 1
ATOM 1364 O O . GLY A 1 186 ? 1.620 8.347 -4.047 1.00 89.06 186 GLY A O 1
ATOM 1365 N N . GLY A 1 187 ? 2.900 9.984 -4.907 1.00 88.75 187 GLY A N 1
ATOM 1366 C CA . GLY A 1 187 ? 1.974 10.378 -5.977 1.00 88.75 187 GLY A CA 1
ATOM 1367 C C . GLY A 1 187 ? 2.306 9.856 -7.377 1.00 88.75 187 GLY A C 1
ATOM 1368 O O . GLY A 1 187 ? 1.553 10.122 -8.322 1.00 88.75 187 GLY A O 1
ATOM 1369 N N . CYS A 1 188 ? 3.435 9.167 -7.542 1.00 90.31 188 CYS A N 1
ATOM 1370 C CA . CYS A 1 188 ? 3.900 8.698 -8.847 1.00 90.31 188 CYS A CA 1
ATOM 1371 C C . CYS A 1 188 ? 4.917 7.550 -8.768 1.00 90.31 188 CYS A C 1
ATOM 1373 O O . CYS A 1 188 ? 5.368 7.165 -7.695 1.00 90.31 188 CYS A O 1
ATOM 1375 N N . VAL A 1 189 ? 5.305 7.029 -9.924 1.00 92.12 189 VAL A N 1
ATOM 1376 C CA . VAL A 1 189 ? 6.441 6.130 -10.116 1.00 92.12 189 VAL A CA 1
ATOM 1377 C C . VAL A 1 189 ? 7.566 6.904 -10.787 1.00 92.12 189 VAL A C 1
ATOM 1379 O O . VAL A 1 189 ? 7.334 7.590 -11.783 1.00 92.12 189 VAL A O 1
ATOM 1382 N N . VAL A 1 190 ? 8.780 6.772 -10.266 1.00 94.88 190 VAL A N 1
ATOM 1383 C CA . VAL A 1 190 ? 9.999 7.264 -10.916 1.00 94.88 190 VAL A CA 1
ATOM 1384 C C . VAL A 1 190 ? 10.751 6.065 -11.472 1.00 94.88 190 VAL A C 1
ATOM 1386 O O . VAL A 1 190 ? 11.080 5.159 -10.714 1.00 94.88 190 VAL A O 1
ATOM 1389 N N . LEU A 1 191 ? 11.008 6.054 -12.778 1.00 95.56 191 LEU A N 1
ATOM 1390 C CA . LEU A 1 191 ? 11.823 5.042 -13.447 1.00 95.56 191 LEU A CA 1
ATOM 1391 C C . LEU A 1 191 ? 13.219 5.608 -13.713 1.00 95.56 191 LEU A C 1
ATOM 1393 O O . LEU A 1 191 ? 13.338 6.716 -14.234 1.00 95.56 191 LEU A O 1
ATOM 1397 N N . ALA A 1 192 ? 14.259 4.841 -13.402 1.00 95.25 192 ALA A N 1
ATOM 1398 C CA . ALA A 1 192 ? 15.635 5.193 -13.720 1.00 95.25 192 ALA A CA 1
ATOM 1399 C C . ALA A 1 192 ? 16.421 3.997 -14.265 1.00 95.25 192 ALA A C 1
ATOM 1401 O O . ALA A 1 192 ? 16.257 2.875 -13.786 1.00 95.25 192 ALA A O 1
ATOM 1402 N N . GLY A 1 193 ? 17.294 4.225 -15.240 1.00 94.06 193 GLY A N 1
ATOM 1403 C CA . GLY A 1 193 ? 18.168 3.191 -15.789 1.00 94.06 193 GLY A CA 1
ATOM 1404 C C . GLY A 1 193 ? 19.126 3.705 -16.858 1.00 94.06 193 GLY A C 1
ATOM 1405 O O . GLY A 1 193 ? 19.029 4.871 -17.236 1.00 94.06 193 GLY A O 1
ATOM 1406 N N . PRO A 1 194 ? 20.036 2.853 -17.366 1.00 91.12 194 PRO A N 1
ATOM 1407 C CA . PRO A 1 194 ? 20.906 3.222 -18.477 1.00 91.12 194 PRO A CA 1
ATOM 1408 C C . PRO A 1 194 ? 20.090 3.710 -19.676 1.00 91.12 194 PRO A C 1
ATOM 1410 O O . PRO A 1 194 ? 19.110 3.064 -20.059 1.00 91.12 194 PRO A O 1
ATOM 1413 N N . ASP A 1 195 ? 20.502 4.838 -20.255 1.00 82.56 195 ASP A N 1
ATOM 1414 C CA . ASP A 1 195 ? 19.843 5.409 -21.429 1.00 82.56 195 ASP A CA 1
ATOM 1415 C C . ASP A 1 195 ? 19.862 4.431 -22.608 1.00 82.56 195 ASP A C 1
ATOM 1417 O O . ASP A 1 195 ? 20.864 3.762 -22.873 1.00 82.56 195 ASP A O 1
ATOM 1421 N N . GLY A 1 196 ? 18.743 4.356 -23.328 1.00 87.69 196 GLY A N 1
ATOM 1422 C CA . GLY A 1 196 ? 18.614 3.532 -24.526 1.00 87.69 196 GLY A CA 1
ATOM 1423 C C . GLY A 1 196 ? 17.236 2.900 -24.689 1.00 87.69 196 GLY A C 1
ATOM 1424 O O . GLY A 1 196 ? 16.287 3.193 -23.957 1.00 87.69 196 GLY A O 1
ATOM 1425 N N . GLU A 1 197 ? 17.139 1.992 -25.659 1.00 91.06 197 GLU A N 1
ATOM 1426 C CA . GLU A 1 197 ? 15.881 1.357 -26.076 1.00 91.06 197 GLU A CA 1
ATOM 1427 C C . GLU A 1 197 ? 15.166 0.637 -24.930 1.00 91.06 197 GLU A C 1
ATOM 1429 O O . GLU A 1 197 ? 13.945 0.711 -24.814 1.00 91.06 197 GLU A O 1
ATOM 1434 N N . ARG A 1 198 ? 15.916 -0.004 -24.026 1.00 92.81 198 ARG A N 1
ATOM 1435 C CA . ARG A 1 198 ? 15.336 -0.724 -22.881 1.00 92.81 198 ARG A CA 1
ATOM 1436 C C . ARG A 1 198 ? 14.627 0.208 -21.896 1.00 92.81 198 ARG A C 1
ATOM 1438 O O . ARG A 1 198 ? 13.581 -0.156 -21.367 1.00 92.81 198 ARG A O 1
ATOM 1445 N N . LEU A 1 199 ? 15.171 1.405 -21.660 1.00 93.75 199 LEU A N 1
ATOM 1446 C CA . LEU A 1 199 ? 14.543 2.405 -20.793 1.00 93.75 199 LEU A CA 1
ATOM 1447 C C . LEU A 1 199 ? 13.279 2.976 -21.439 1.00 93.75 199 LEU A C 1
ATOM 1449 O O . LEU A 1 199 ? 12.265 3.138 -20.760 1.00 93.75 199 LEU A O 1
ATOM 1453 N N . ALA A 1 200 ? 13.317 3.216 -22.752 1.00 93.44 200 ALA A N 1
ATOM 1454 C CA . ALA A 1 200 ? 12.147 3.638 -23.515 1.00 93.44 200 ALA A CA 1
ATOM 1455 C C . ALA A 1 200 ? 11.039 2.568 -23.511 1.00 93.44 200 ALA A C 1
ATOM 1457 O O . ALA A 1 200 ? 9.874 2.902 -23.290 1.00 93.44 200 ALA A O 1
ATOM 1458 N N . ALA A 1 201 ? 11.397 1.290 -23.679 1.00 93.25 201 ALA A N 1
ATOM 1459 C CA . ALA A 1 201 ? 10.466 0.165 -23.606 1.00 93.25 201 ALA A CA 1
ATOM 1460 C C . 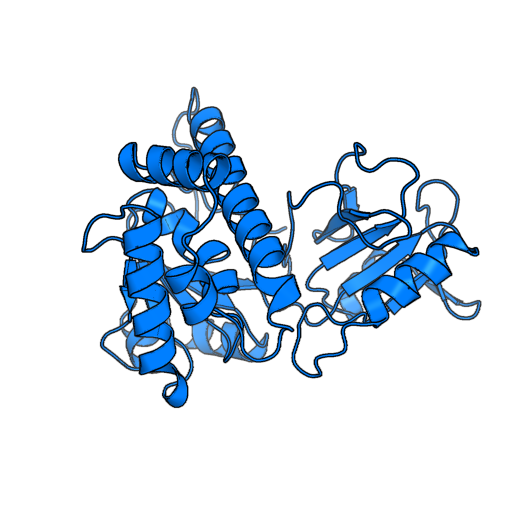ALA A 1 201 ? 9.803 0.062 -22.222 1.00 93.25 201 ALA A C 1
ATOM 1462 O O . ALA A 1 201 ? 8.574 0.065 -22.133 1.00 93.25 201 ALA A O 1
ATOM 1463 N N . ALA A 1 202 ? 10.592 0.108 -21.141 1.00 93.50 202 ALA A N 1
ATOM 1464 C CA . ALA A 1 202 ? 10.066 0.088 -19.774 1.00 93.50 202 ALA A CA 1
ATOM 1465 C C . ALA A 1 202 ? 9.145 1.284 -19.492 1.00 93.50 202 ALA A C 1
ATOM 1467 O O . ALA A 1 202 ? 8.073 1.136 -18.900 1.00 93.50 202 ALA A O 1
ATOM 1468 N N . ALA A 1 203 ? 9.529 2.480 -19.947 1.00 93.62 203 ALA A N 1
ATOM 1469 C CA . ALA A 1 203 ? 8.705 3.675 -19.826 1.00 93.62 203 ALA A CA 1
ATOM 1470 C C . ALA A 1 203 ? 7.375 3.541 -20.585 1.00 93.62 203 ALA A C 1
ATOM 1472 O O . ALA A 1 203 ? 6.333 3.945 -20.064 1.00 93.62 203 ALA A O 1
ATOM 1473 N N . ALA A 1 204 ? 7.386 2.957 -21.786 1.00 92.25 204 ALA A N 1
ATOM 1474 C CA . ALA A 1 204 ? 6.181 2.701 -22.566 1.00 92.25 204 ALA A CA 1
ATOM 1475 C C . ALA A 1 204 ? 5.268 1.672 -21.878 1.00 92.25 204 ALA A C 1
ATOM 1477 O O . ALA A 1 204 ? 4.068 1.923 -21.733 1.00 92.25 204 ALA A O 1
ATOM 1478 N N . ALA A 1 205 ? 5.835 0.568 -21.382 1.00 88.50 205 ALA A N 1
ATOM 1479 C CA . ALA A 1 205 ? 5.104 -0.473 -20.665 1.00 88.50 205 ALA A CA 1
ATOM 1480 C C . ALA A 1 205 ? 4.417 0.085 -19.407 1.00 88.50 205 ALA A C 1
ATOM 1482 O O . ALA A 1 205 ? 3.198 -0.031 -19.252 1.00 88.50 205 ALA A O 1
ATOM 1483 N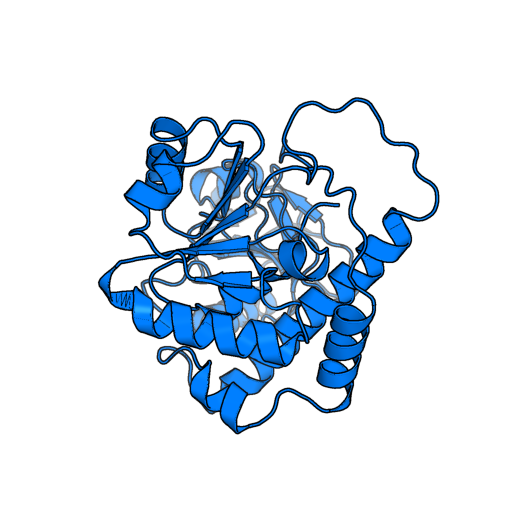 N . LEU A 1 206 ? 5.162 0.798 -18.556 1.00 86.94 206 LEU A N 1
ATOM 1484 C CA . LEU A 1 206 ? 4.631 1.429 -17.340 1.00 86.94 206 LEU A CA 1
ATOM 1485 C C . LEU A 1 206 ? 3.674 2.593 -17.644 1.00 86.94 206 LEU A C 1
ATOM 1487 O O . LEU A 1 206 ? 2.728 2.847 -16.896 1.00 86.94 206 LEU A O 1
ATOM 1491 N N . GLY A 1 207 ? 3.906 3.307 -18.746 1.00 84.12 207 GLY A N 1
ATOM 1492 C CA . GLY A 1 207 ? 3.111 4.448 -19.191 1.00 84.12 207 GLY A CA 1
ATOM 1493 C C . GLY A 1 207 ? 1.777 4.084 -19.850 1.00 84.12 207 GLY A C 1
ATOM 1494 O O . GLY A 1 207 ? 0.946 4.980 -20.034 1.00 84.12 207 GLY A O 1
ATOM 1495 N N . SER A 1 208 ? 1.555 2.808 -20.182 1.00 75.19 208 SER A N 1
ATOM 1496 C CA . SER A 1 208 ? 0.314 2.302 -20.790 1.00 75.19 208 SER A CA 1
ATOM 1497 C C . SER A 1 208 ? -0.893 2.375 -19.839 1.00 75.19 208 SER A C 1
ATOM 1499 O O . SER A 1 208 ? -2.032 2.568 -20.268 1.00 75.19 208 SER A O 1
ATOM 1501 N N . HIS A 1 209 ? -0.655 2.322 -18.525 1.00 65.00 209 HIS A N 1
ATOM 1502 C CA . HIS A 1 209 ? -1.694 2.372 -17.497 1.00 65.00 209 HIS A CA 1
ATOM 1503 C C . HIS A 1 209 ? -1.891 3.792 -16.944 1.00 65.00 209 HIS A C 1
ATOM 1505 O O . HIS A 1 209 ? -1.428 4.143 -15.856 1.00 65.00 209 HIS A O 1
ATOM 1511 N N . ARG A 1 210 ? -2.630 4.629 -17.682 1.00 62.50 210 ARG A N 1
ATOM 1512 C CA . ARG A 1 210 ? -2.933 6.015 -17.280 1.00 62.50 210 ARG A CA 1
ATOM 1513 C C . ARG A 1 210 ? -4.268 6.123 -16.552 1.00 62.50 210 ARG A C 1
ATOM 1515 O O . ARG A 1 210 ? -5.269 6.541 -17.124 1.00 62.50 210 ARG A O 1
ATOM 1522 N N . HIS A 1 211 ? -4.284 5.809 -15.260 1.00 64.88 211 HIS A N 1
ATOM 1523 C CA . HIS A 1 211 ? -5.389 6.243 -14.404 1.00 64.88 211 HIS A CA 1
ATOM 1524 C C . HIS A 1 211 ? -5.030 7.576 -13.736 1.00 64.88 211 HIS A C 1
ATOM 1526 O O . HIS A 1 211 ? -4.115 7.593 -12.912 1.00 64.88 211 HIS A O 1
ATOM 1532 N N . PRO A 1 212 ? -5.745 8.682 -14.030 1.00 56.66 212 PRO A N 1
ATOM 1533 C CA . PRO A 1 212 ? -5.385 10.028 -13.564 1.00 56.66 212 PRO A CA 1
ATOM 1534 C C . PRO A 1 212 ? -5.367 10.207 -12.034 1.00 56.66 212 PRO A C 1
ATOM 1536 O O . PRO A 1 212 ? -4.838 11.199 -11.549 1.00 56.66 212 PRO A O 1
ATOM 1539 N N . GLY A 1 213 ? -5.875 9.236 -11.266 1.00 62.38 213 GLY A N 1
ATOM 1540 C CA . GLY A 1 213 ? -5.792 9.202 -9.801 1.00 62.38 213 GLY A CA 1
ATOM 1541 C C . GLY A 1 213 ? -4.930 8.079 -9.215 1.00 62.38 213 GLY A C 1
ATOM 1542 O O . GLY A 1 213 ? -5.030 7.835 -8.018 1.00 62.38 213 GLY A O 1
ATOM 1543 N N . SER A 1 214 ? -4.148 7.348 -10.020 1.00 73.06 214 SER A N 1
ATOM 1544 C CA . SER A 1 214 ? -3.284 6.279 -9.501 1.00 73.06 214 SER A CA 1
ATOM 1545 C C . SER A 1 214 ? -1.941 6.826 -9.026 1.00 73.06 214 SER A C 1
ATOM 1547 O O . SER A 1 214 ? -1.236 7.495 -9.782 1.00 73.06 214 SER A O 1
ATOM 1549 N N . CYS A 1 215 ? -1.531 6.447 -7.814 1.00 79.06 215 CYS A N 1
ATOM 1550 C CA . CYS A 1 215 ? -0.174 6.687 -7.325 1.00 79.06 215 CYS A CA 1
ATOM 1551 C C . CYS A 1 215 ? 0.893 5.921 -8.126 1.00 79.06 215 CYS A C 1
ATOM 1553 O O . CYS A 1 215 ? 2.072 6.243 -8.026 1.00 79.06 215 CYS A O 1
ATOM 1555 N N . THR A 1 216 ? 0.491 4.948 -8.953 1.00 78.50 216 THR A N 1
ATOM 1556 C CA . THR A 1 216 ? 1.389 4.167 -9.818 1.00 78.50 216 THR A CA 1
ATOM 1557 C C . THR A 1 216 ? 1.620 4.787 -11.197 1.00 78.50 216 THR A C 1
ATOM 1559 O O . THR A 1 216 ? 2.242 4.156 -12.046 1.00 78.50 216 THR A O 1
ATOM 1562 N N . ARG A 1 217 ? 1.094 5.990 -11.464 1.00 86.38 217 ARG A N 1
ATOM 1563 C CA . ARG A 1 217 ? 1.344 6.692 -12.732 1.00 86.38 217 ARG A CA 1
ATOM 1564 C C . ARG A 1 217 ? 2.835 6.988 -12.889 1.00 86.38 217 ARG A C 1
ATOM 1566 O O . ARG A 1 217 ? 3.473 7.403 -11.924 1.00 86.38 217 ARG A O 1
ATOM 1573 N N . LEU A 1 218 ? 3.373 6.852 -14.096 1.00 90.00 218 LEU A N 1
ATOM 1574 C CA . LEU A 1 218 ? 4.754 7.237 -14.377 1.00 90.00 218 LEU A CA 1
ATOM 1575 C C . LEU A 1 218 ? 4.898 8.767 -14.273 1.00 90.00 218 LEU A C 1
ATOM 1577 O O . LEU A 1 218 ? 4.280 9.504 -15.037 1.00 90.00 218 LEU A O 1
ATOM 1581 N N . GLY A 1 219 ? 5.658 9.238 -13.282 1.00 88.75 219 GLY A N 1
ATOM 1582 C CA . GLY A 1 219 ? 5.892 10.659 -12.997 1.00 88.75 219 GLY A CA 1
ATOM 1583 C C . GLY A 1 219 ? 7.211 11.193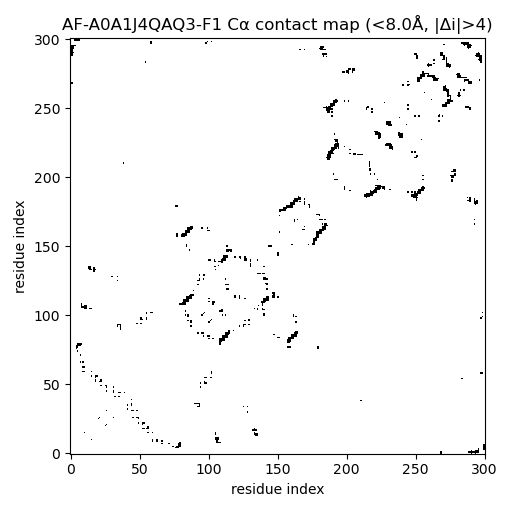 -13.553 1.00 88.75 219 GLY A C 1
ATOM 1584 O O . GLY A 1 219 ? 7.358 12.399 -13.737 1.00 88.75 219 GLY A O 1
ATOM 1585 N N . GLY A 1 220 ? 8.160 10.308 -13.861 1.00 91.69 220 GLY A N 1
ATOM 1586 C CA . GLY A 1 220 ? 9.428 10.681 -14.476 1.00 91.69 220 GLY A CA 1
ATOM 1587 C C . GLY A 1 220 ? 10.236 9.470 -14.924 1.00 91.69 220 GLY A C 1
ATOM 1588 O O . GLY A 1 220 ? 10.144 8.399 -14.323 1.00 91.69 220 GLY A O 1
ATOM 1589 N N . VAL A 1 221 ? 11.023 9.675 -15.977 1.00 95.19 221 VAL A N 1
ATOM 1590 C CA . VAL A 1 221 ? 11.985 8.715 -16.526 1.00 95.19 221 VAL A CA 1
ATOM 1591 C C . VAL A 1 221 ? 13.343 9.398 -16.545 1.00 95.19 221 VAL A C 1
ATOM 1593 O O . VAL A 1 221 ? 13.433 10.549 -16.977 1.00 95.19 221 VAL A O 1
ATOM 1596 N N . TRP A 1 222 ? 14.363 8.710 -16.043 1.00 95.81 222 TRP A N 1
ATOM 1597 C CA . TRP A 1 222 ? 15.695 9.267 -15.851 1.00 95.81 222 TRP A CA 1
ATOM 1598 C C . TRP A 1 222 ? 16.769 8.320 -16.380 1.00 95.81 222 TRP A C 1
ATOM 1600 O O . TRP A 1 222 ? 16.872 7.172 -15.947 1.00 95.81 222 TRP A O 1
ATOM 1610 N N . GLY A 1 223 ? 17.588 8.831 -17.287 1.00 94.31 223 GLY A N 1
ATOM 1611 C CA . GLY A 1 223 ? 18.820 8.196 -17.724 1.00 94.31 223 GLY A CA 1
ATOM 1612 C C . GLY A 1 223 ? 19.856 8.148 -16.614 1.00 94.31 223 GLY A C 1
ATOM 1613 O O . GLY A 1 223 ? 19.949 9.072 -15.806 1.00 94.31 223 GLY A O 1
ATOM 1614 N N . THR A 1 224 ? 20.659 7.095 -16.554 1.00 91.38 224 THR A N 1
ATOM 1615 C CA . THR A 1 224 ? 21.720 6.946 -15.549 1.00 91.38 224 THR A CA 1
ATOM 1616 C C . THR A 1 224 ? 23.035 6.520 -16.181 1.00 91.38 224 THR A C 1
ATOM 1618 O O . THR A 1 224 ? 23.061 5.946 -17.269 1.00 91.38 224 THR A O 1
ATOM 1621 N N . GLY A 1 225 ? 24.135 6.703 -15.447 1.00 81.00 225 GLY A N 1
ATOM 1622 C CA . GLY A 1 225 ? 25.390 6.024 -15.765 1.00 81.00 225 GLY A CA 1
ATOM 1623 C C . GLY A 1 225 ? 25.307 4.499 -15.563 1.00 81.00 225 GLY A C 1
ATOM 1624 O O . GLY A 1 225 ? 24.261 3.973 -15.149 1.00 81.00 225 GLY A O 1
ATOM 1625 N N . PRO A 1 226 ? 26.412 3.771 -15.814 1.00 74.88 226 PRO A N 1
ATOM 1626 C CA . PRO A 1 226 ? 26.513 2.341 -15.531 1.00 74.88 226 PRO A CA 1
ATOM 1627 C C . PRO A 1 226 ? 26.057 2.013 -14.104 1.00 74.88 226 PRO A C 1
ATOM 1629 O O . PRO A 1 226 ? 26.336 2.759 -13.166 1.00 74.88 226 PRO A O 1
ATOM 1632 N N . ALA A 1 227 ? 25.324 0.908 -13.950 1.00 67.56 227 ALA A N 1
ATOM 1633 C CA . ALA A 1 227 ? 24.783 0.444 -12.668 1.00 67.56 227 ALA A CA 1
ATOM 1634 C C . ALA A 1 227 ? 23.893 1.458 -11.904 1.00 67.56 227 ALA A C 1
ATOM 1636 O O . ALA A 1 227 ? 23.725 1.337 -10.693 1.00 67.56 227 ALA A O 1
ATOM 1637 N N . GLY A 1 228 ? 23.288 2.445 -12.581 1.00 74.19 228 GLY A N 1
ATOM 1638 C CA . GLY A 1 228 ? 22.412 3.429 -11.927 1.00 74.19 228 GLY A CA 1
ATOM 1639 C C . GLY A 1 228 ? 23.144 4.642 -11.347 1.00 74.19 228 GLY A C 1
ATOM 1640 O O . GLY A 1 228 ? 22.537 5.407 -10.591 1.00 74.19 228 GLY A O 1
ATOM 1641 N N . ALA A 1 229 ? 24.430 4.815 -11.676 1.00 80.81 229 ALA A N 1
ATOM 1642 C CA . ALA A 1 229 ? 25.268 5.883 -11.145 1.00 80.81 229 ALA A CA 1
ATOM 1643 C C . ALA A 1 229 ? 24.706 7.285 -11.443 1.00 80.81 229 ALA A C 1
ATOM 1645 O O . ALA A 1 229 ? 24.147 7.548 -12.513 1.00 80.81 229 ALA A O 1
ATOM 1646 N N . ALA A 1 230 ? 24.894 8.186 -10.478 1.00 84.56 230 ALA A N 1
ATOM 1647 C CA . ALA A 1 230 ? 24.605 9.606 -10.619 1.00 84.56 230 ALA A CA 1
ATOM 1648 C C . ALA A 1 230 ? 25.586 10.282 -11.609 1.00 84.56 230 ALA A C 1
ATOM 1650 O O . ALA A 1 230 ? 26.708 9.801 -11.777 1.00 84.56 230 ALA A O 1
ATOM 1651 N N . PRO A 1 231 ? 25.213 11.419 -12.223 1.00 89.38 231 PRO A N 1
ATOM 1652 C CA . PRO A 1 231 ? 23.916 12.088 -12.116 1.00 89.38 231 PRO A CA 1
ATOM 1653 C C . PRO A 1 231 ? 22.822 11.360 -12.903 1.00 89.38 231 PRO A C 1
ATOM 1655 O O . PRO A 1 231 ? 23.088 10.732 -13.927 1.00 89.38 231 PRO A O 1
ATOM 1658 N N . TRP A 1 232 ? 21.583 11.482 -12.433 1.00 93.56 232 TRP A N 1
ATOM 1659 C CA . TRP A 1 232 ? 20.413 11.090 -13.210 1.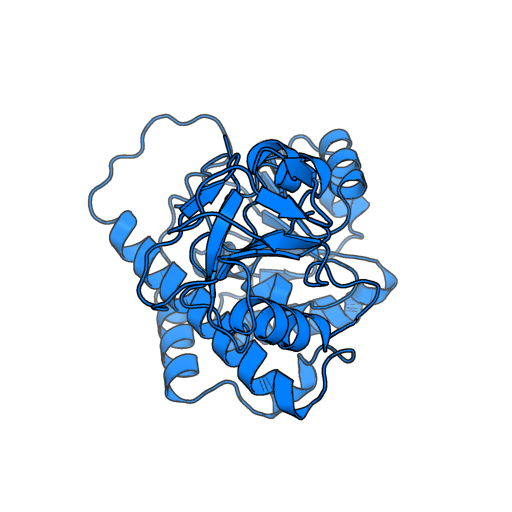00 93.56 232 TRP A CA 1
ATOM 1660 C C . TRP A 1 232 ? 20.099 12.181 -14.221 1.00 93.56 232 TRP A C 1
ATOM 1662 O O . TRP A 1 232 ? 20.132 13.363 -13.888 1.00 93.56 232 TRP A O 1
ATOM 1672 N N . ARG A 1 233 ? 19.828 11.800 -15.464 1.00 93.00 233 ARG A N 1
ATOM 1673 C CA . ARG A 1 233 ? 19.688 12.722 -16.585 1.00 93.00 233 ARG A CA 1
ATOM 1674 C C . ARG A 1 233 ? 18.287 12.678 -17.160 1.00 93.00 233 ARG A C 1
ATOM 1676 O O . ARG A 1 233 ? 17.720 11.612 -17.370 1.00 93.00 233 ARG A O 1
ATOM 1683 N N . ARG A 1 234 ? 17.746 13.854 -17.446 1.00 89.06 234 ARG A N 1
ATOM 1684 C CA . ARG A 1 234 ? 16.512 14.023 -18.207 1.00 89.06 234 ARG A CA 1
ATOM 1685 C C . ARG A 1 234 ? 16.654 15.259 -19.078 1.00 89.06 234 ARG A C 1
ATOM 1687 O O . ARG A 1 234 ? 17.078 16.301 -18.585 1.00 89.06 234 ARG A O 1
ATOM 1694 N N . ASP A 1 235 ? 16.344 15.124 -20.365 1.00 86.06 235 ASP A N 1
ATOM 1695 C CA . ASP A 1 235 ? 16.396 16.222 -21.340 1.00 86.06 235 ASP A CA 1
ATOM 1696 C C . ASP A 1 235 ? 17.754 16.966 -21.320 1.00 86.06 235 ASP A C 1
ATOM 1698 O O . ASP A 1 235 ? 17.827 18.191 -21.333 1.00 86.06 235 ASP A O 1
ATOM 1702 N N . GLY A 1 236 ? 18.856 16.210 -21.196 1.00 81.88 236 GLY A N 1
ATOM 1703 C CA . GLY A 1 236 ? 20.229 16.733 -21.110 1.00 81.88 236 GLY A CA 1
ATOM 1704 C C . GLY A 1 236 ? 20.650 17.288 -19.739 1.00 81.88 236 GLY A C 1
ATOM 1705 O O . GLY A 1 236 ? 21.844 17.471 -19.496 1.00 81.88 236 GLY A O 1
ATOM 1706 N N . THR A 1 237 ? 19.713 17.479 -18.810 1.00 87.31 237 THR A N 1
ATOM 1707 C CA . THR A 1 237 ? 19.972 18.046 -17.478 1.00 87.31 237 THR A CA 1
ATOM 1708 C C . THR A 1 237 ? 20.306 16.949 -16.469 1.00 87.31 237 THR A C 1
ATOM 1710 O O . THR A 1 237 ? 19.537 16.004 -16.305 1.00 87.31 237 THR A O 1
ATOM 1713 N N . GLY A 1 238 ? 21.455 17.063 -15.792 1.00 90.62 238 GLY A N 1
ATOM 1714 C CA . GLY A 1 238 ? 21.874 16.145 -14.727 1.00 90.62 238 GLY A CA 1
ATOM 1715 C C . GLY A 1 238 ? 21.424 16.618 -13.344 1.00 90.62 238 GLY A C 1
ATOM 1716 O O . GLY A 1 238 ? 21.680 17.760 -12.980 1.00 90.62 238 GLY A O 1
ATOM 1717 N N . VAL A 1 239 ? 20.791 15.736 -12.573 1.00 92.81 239 VAL A N 1
ATOM 1718 C CA . VAL A 1 239 ? 20.244 15.999 -11.234 1.00 92.81 239 VAL A CA 1
ATOM 1719 C C . VAL A 1 239 ? 20.665 14.875 -10.284 1.00 92.81 239 VAL A C 1
ATOM 1721 O O . VAL A 1 239 ? 20.827 13.718 -10.692 1.00 92.81 239 VAL A O 1
ATOM 1724 N N . ALA A 1 240 ? 20.867 15.189 -9.004 1.00 93.31 240 ALA A N 1
ATOM 1725 C CA . ALA A 1 240 ? 21.148 14.163 -8.008 1.00 93.31 240 ALA A CA 1
ATOM 1726 C C . ALA A 1 240 ? 19.905 13.266 -7.797 1.00 93.31 240 ALA A C 1
ATOM 1728 O O . ALA A 1 240 ? 18.797 13.787 -7.650 1.00 93.31 240 ALA A O 1
ATOM 1729 N N . PRO A 1 241 ? 20.045 11.927 -7.698 1.00 91.31 241 PRO A N 1
ATOM 1730 C CA . PRO A 1 241 ? 18.899 11.024 -7.525 1.00 91.31 241 PRO A CA 1
ATOM 1731 C C . PRO A 1 241 ? 18.024 11.376 -6.316 1.00 91.31 241 PRO A C 1
ATOM 1733 O O . PRO A 1 241 ? 16.800 11.279 -6.373 1.00 91.31 241 PRO A O 1
ATOM 1736 N N . GLY A 1 242 ? 18.652 11.822 -5.223 1.00 91.75 242 GLY A N 1
ATOM 1737 C CA . GLY A 1 242 ? 17.953 12.241 -4.011 1.00 91.75 242 GLY A CA 1
ATOM 1738 C C . GLY A 1 242 ? 17.046 13.454 -4.223 1.00 91.75 242 GLY A C 1
ATOM 1739 O O . GLY A 1 242 ? 15.938 13.479 -3.693 1.00 91.75 242 GLY A O 1
ATOM 1740 N N . GLU A 1 243 ? 17.472 14.426 -5.031 1.00 92.88 243 GLU A N 1
ATOM 1741 C CA . GLU A 1 243 ? 16.672 15.610 -5.361 1.00 92.88 243 GLU A CA 1
ATOM 1742 C C . GLU A 1 243 ? 15.464 15.228 -6.217 1.00 92.88 243 GLU A C 1
ATOM 1744 O O . GLU A 1 243 ? 14.348 15.645 -5.911 1.00 92.88 243 GLU A O 1
ATOM 1749 N N . VAL A 1 244 ? 15.666 14.356 -7.212 1.00 91.94 244 VAL A N 1
ATOM 1750 C CA . VAL A 1 244 ? 14.594 13.831 -8.072 1.00 91.94 244 VAL A CA 1
ATOM 1751 C C . VAL A 1 244 ? 13.483 13.191 -7.243 1.00 91.94 244 VAL A C 1
ATOM 1753 O O . VAL A 1 244 ? 12.312 13.548 -7.380 1.00 91.94 244 VAL A O 1
ATOM 1756 N N . VAL A 1 245 ? 13.832 12.237 -6.374 1.00 91.94 245 VAL A N 1
ATOM 1757 C CA . VAL A 1 245 ? 12.821 11.500 -5.600 1.00 91.94 245 VAL A CA 1
ATOM 1758 C C . VAL A 1 245 ? 12.206 12.358 -4.498 1.00 91.94 245 VAL A C 1
ATOM 1760 O O . VAL A 1 245 ? 11.032 12.189 -4.181 1.00 91.94 245 VAL A O 1
ATOM 1763 N N . THR A 1 246 ? 12.959 13.308 -3.940 1.00 89.44 246 THR A N 1
ATOM 1764 C CA . THR A 1 246 ? 12.429 14.261 -2.960 1.00 89.44 246 THR A CA 1
ATOM 1765 C C . THR A 1 246 ? 11.391 15.155 -3.634 1.00 89.44 246 THR A C 1
ATOM 1767 O O . THR A 1 246 ? 10.258 15.213 -3.184 1.00 89.44 246 THR A O 1
ATOM 1770 N N . GLN A 1 247 ? 11.700 15.779 -4.768 1.00 90.25 247 GLN A N 1
ATOM 1771 C CA . GLN A 1 247 ? 10.740 16.645 -5.460 1.00 90.25 247 GLN A CA 1
ATOM 1772 C C . GLN A 1 247 ? 9.500 15.889 -5.961 1.00 90.25 247 GLN A C 1
ATOM 1774 O O . GLN A 1 247 ? 8.392 16.420 -5.916 1.00 90.25 247 GLN A O 1
ATOM 1779 N N . ALA A 1 248 ? 9.669 14.650 -6.430 1.00 90.81 248 ALA A N 1
ATOM 1780 C CA . ALA A 1 248 ? 8.573 13.867 -6.994 1.00 90.81 248 ALA A CA 1
ATOM 1781 C C . ALA A 1 248 ? 7.655 13.212 -5.945 1.00 90.81 248 ALA A C 1
ATOM 1783 O O . ALA A 1 248 ? 6.521 12.865 -6.285 1.00 90.81 248 ALA A O 1
ATOM 1784 N N . HIS A 1 249 ? 8.147 12.992 -4.716 1.00 91.75 249 HIS A N 1
ATOM 1785 C CA . HIS A 1 249 ? 7.496 12.192 -3.665 1.00 91.75 249 HIS A CA 1
ATOM 1786 C C . HIS A 1 249 ? 6.856 10.904 -4.229 1.00 91.75 249 HIS A C 1
ATOM 1788 O O . HIS A 1 249 ? 5.627 10.766 -4.274 1.00 91.75 249 HIS A O 1
ATOM 1794 N N . PRO A 1 250 ? 7.661 9.964 -4.755 1.00 91.81 250 PRO A N 1
ATOM 1795 C CA . PRO A 1 250 ? 7.137 8.802 -5.451 1.00 91.81 250 PRO A CA 1
ATOM 1796 C C . PRO A 1 250 ? 6.487 7.797 -4.495 1.00 91.81 250 PRO A C 1
ATOM 1798 O O . PRO A 1 250 ? 6.887 7.625 -3.349 1.00 91.81 250 PRO A O 1
ATOM 1801 N N . SER A 1 251 ? 5.493 7.074 -5.003 1.00 88.25 251 SER A N 1
ATOM 1802 C CA . SER A 1 251 ? 4.987 5.843 -4.400 1.00 88.25 251 SER A CA 1
ATOM 1803 C C . SER A 1 251 ? 5.910 4.652 -4.673 1.00 88.25 251 SER A C 1
ATOM 1805 O O . SER A 1 251 ? 5.918 3.699 -3.898 1.00 88.25 251 SER A O 1
ATOM 1807 N N . ALA A 1 252 ? 6.695 4.688 -5.753 1.00 90.25 252 ALA A N 1
ATOM 1808 C CA . ALA A 1 252 ? 7.743 3.712 -6.018 1.00 90.25 252 ALA A CA 1
ATOM 1809 C C . ALA A 1 252 ? 8.867 4.315 -6.864 1.00 90.25 252 ALA A C 1
ATOM 1811 O O . ALA A 1 252 ? 8.626 5.101 -7.783 1.00 90.25 252 ALA A O 1
ATOM 1812 N N . VAL A 1 253 ? 10.092 3.889 -6.573 1.00 93.75 253 VAL A N 1
ATOM 1813 C CA . VAL A 1 253 ? 11.261 4.136 -7.415 1.00 93.75 253 VAL A CA 1
ATOM 1814 C C . VAL A 1 253 ? 11.620 2.812 -8.073 1.00 93.75 253 VAL A C 1
ATOM 1816 O O . VAL A 1 253 ? 11.814 1.813 -7.382 1.00 93.75 253 VAL A O 1
ATOM 1819 N N . LEU A 1 254 ? 11.662 2.787 -9.399 1.00 94.31 254 LEU A N 1
ATOM 1820 C CA . LEU A 1 254 ? 11.987 1.614 -10.197 1.00 94.31 254 LEU A CA 1
ATOM 1821 C C . LEU A 1 254 ? 13.345 1.820 -10.856 1.00 94.31 254 LEU A C 1
ATOM 1823 O O . LEU A 1 254 ? 13.604 2.859 -11.460 1.00 94.31 254 LEU A O 1
ATOM 1827 N N . ARG A 1 255 ? 14.206 0.817 -10.729 1.00 93.69 255 ARG A N 1
ATOM 1828 C CA . ARG A 1 255 ? 15.538 0.771 -11.315 1.00 93.69 255 ARG A CA 1
ATOM 1829 C C . ARG A 1 255 ? 15.541 -0.291 -12.403 1.00 93.69 255 ARG A C 1
ATOM 1831 O O . ARG A 1 255 ? 15.390 -1.474 -12.103 1.00 93.69 255 ARG A O 1
ATOM 1838 N N . LEU A 1 256 ? 15.709 0.122 -13.653 1.00 94.00 256 LEU A N 1
ATOM 1839 C CA . LEU A 1 256 ? 15.882 -0.805 -14.762 1.00 94.00 256 LEU A CA 1
ATOM 1840 C C . LEU A 1 256 ? 17.180 -1.589 -14.558 1.00 94.00 256 LEU A C 1
ATOM 1842 O O . LEU A 1 256 ? 18.242 -1.005 -14.329 1.00 94.00 256 LEU A O 1
ATOM 1846 N N . THR A 1 257 ? 17.088 -2.910 -14.636 1.00 89.44 257 THR A N 1
ATOM 1847 C CA . THR A 1 257 ? 18.207 -3.816 -14.377 1.00 89.44 257 THR A CA 1
ATOM 1848 C C . THR A 1 257 ? 18.395 -4.850 -15.493 1.00 89.44 257 THR A C 1
ATOM 1850 O O . THR A 1 257 ? 17.526 -5.060 -16.342 1.00 89.44 257 THR A O 1
ATOM 1853 N N . GLY A 1 258 ? 19.581 -5.461 -15.544 1.00 84.50 258 GLY A N 1
ATOM 1854 C CA . GLY A 1 258 ? 19.863 -6.638 -16.363 1.00 84.50 258 GLY A CA 1
ATOM 1855 C C . GLY A 1 258 ? 19.333 -7.943 -15.761 1.00 84.50 258 GLY A C 1
ATOM 1856 O O . GLY A 1 258 ? 19.138 -8.891 -16.512 1.00 84.50 258 GLY A O 1
ATOM 1857 N N . SER A 1 259 ? 19.070 -7.991 -14.449 1.00 88.44 259 SER A N 1
ATOM 1858 C CA . SER A 1 259 ? 18.545 -9.178 -13.766 1.00 88.44 259 SER A CA 1
ATOM 1859 C C . SER A 1 259 ? 17.536 -8.813 -12.680 1.00 88.44 259 SER A C 1
ATOM 1861 O O . SER A 1 259 ? 17.821 -8.017 -11.786 1.00 88.44 259 SER A O 1
ATOM 1863 N N . LEU A 1 260 ? 16.363 -9.449 -12.721 1.00 89.25 260 LEU A N 1
ATOM 1864 C CA . LEU A 1 260 ? 15.318 -9.285 -11.708 1.00 89.25 260 LEU A CA 1
ATOM 1865 C C . LEU A 1 260 ? 15.708 -9.845 -10.327 1.00 89.25 260 LEU A C 1
ATOM 1867 O O . LEU A 1 260 ? 15.076 -9.481 -9.336 1.00 89.25 260 LEU A O 1
ATOM 1871 N N . ASP A 1 261 ? 16.753 -10.671 -10.245 1.00 88.81 261 ASP A N 1
ATOM 1872 C CA . ASP A 1 261 ? 17.249 -11.235 -8.982 1.00 88.81 261 ASP A CA 1
ATOM 1873 C C . ASP A 1 261 ? 18.118 -10.253 -8.182 1.00 88.81 261 ASP A C 1
ATOM 1875 O O . ASP A 1 261 ? 18.471 -10.522 -7.030 1.00 88.81 261 ASP A O 1
ATOM 1879 N N . GLU A 1 262 ? 18.474 -9.105 -8.765 1.00 89.50 262 GLU A N 1
ATOM 1880 C CA . GLU A 1 262 ? 19.231 -8.084 -8.050 1.00 89.50 262 GLU A CA 1
ATOM 1881 C C . GLU A 1 262 ? 18.469 -7.580 -6.811 1.00 89.50 262 GLU A C 1
ATOM 1883 O O . GLU A 1 262 ? 17.253 -7.373 -6.852 1.00 89.50 262 GLU A O 1
ATOM 1888 N N . PRO A 1 263 ? 19.161 -7.322 -5.688 1.00 88.44 263 PRO A N 1
ATOM 1889 C CA . PRO A 1 263 ? 18.502 -6.803 -4.502 1.00 88.44 263 PRO A CA 1
ATOM 1890 C C . PRO A 1 263 ? 17.963 -5.376 -4.735 1.00 88.44 263 PRO A C 1
ATOM 1892 O O . PRO A 1 263 ? 18.513 -4.613 -5.543 1.00 88.44 263 PRO A O 1
ATOM 1895 N N . PRO A 1 264 ? 16.911 -4.967 -3.998 1.00 89.81 264 PRO A N 1
ATOM 1896 C CA . PRO A 1 264 ? 16.486 -3.573 -3.962 1.00 89.81 264 PRO A CA 1
ATOM 1897 C C . PRO A 1 264 ? 17.604 -2.648 -3.471 1.00 89.81 264 PRO A C 1
ATOM 1899 O O . PRO A 1 264 ? 18.332 -2.986 -2.539 1.00 89.81 264 PRO A O 1
ATOM 1902 N N . GLY A 1 265 ? 17.697 -1.462 -4.070 1.00 89.56 265 GLY A N 1
ATOM 1903 C CA . GLY A 1 265 ? 18.555 -0.377 -3.591 1.00 89.56 265 GLY A CA 1
ATOM 1904 C C . GLY A 1 265 ? 17.808 0.600 -2.679 1.00 89.56 265 GLY A C 1
ATOM 1905 O O . GLY A 1 265 ? 16.598 0.481 -2.468 1.00 89.56 265 GLY A O 1
ATOM 1906 N N . GLU A 1 266 ? 18.514 1.618 -2.187 1.00 90.56 266 GLU A N 1
ATOM 1907 C CA . GLU A 1 266 ? 17.923 2.744 -1.456 1.00 90.56 266 GLU A CA 1
ATOM 1908 C C . GLU A 1 266 ? 18.312 4.079 -2.106 1.00 90.56 266 GLU A C 1
ATOM 1910 O O . GLU A 1 266 ? 19.476 4.297 -2.437 1.00 90.56 266 GLU A O 1
ATOM 1915 N N . ILE A 1 267 ? 17.338 4.979 -2.283 1.00 90.38 267 ILE A N 1
ATOM 1916 C CA . ILE A 1 267 ? 17.546 6.338 -2.802 1.00 90.38 267 ILE A CA 1
ATOM 1917 C C . ILE A 1 267 ? 16.763 7.311 -1.923 1.00 90.38 267 ILE A C 1
ATOM 1919 O O . ILE A 1 267 ? 15.536 7.278 -1.901 1.00 90.38 267 ILE A O 1
ATOM 1923 N N . ALA A 1 268 ? 17.474 8.159 -1.172 1.00 89.06 268 ALA A N 1
ATOM 1924 C CA . ALA A 1 268 ? 16.901 9.118 -0.216 1.00 89.06 268 ALA A CA 1
ATOM 1925 C C . ALA A 1 268 ? 15.829 8.509 0.718 1.00 89.06 268 ALA A C 1
ATOM 1927 O O . ALA A 1 268 ? 14.782 9.103 0.975 1.00 89.06 268 ALA A O 1
ATOM 1928 N N . GLY A 1 269 ? 16.076 7.293 1.214 1.00 87.62 269 GLY A N 1
ATOM 1929 C CA . GLY A 1 269 ? 15.158 6.570 2.095 1.00 87.62 269 GLY A CA 1
ATOM 1930 C C . GLY A 1 269 ? 13.978 5.881 1.399 1.00 87.62 269 GLY A C 1
ATOM 1931 O O . GLY A 1 269 ? 13.226 5.179 2.074 1.00 87.62 269 GLY A O 1
ATOM 1932 N N . TYR A 1 270 ? 13.809 6.033 0.082 1.00 90.69 270 TYR A N 1
ATOM 1933 C CA . TYR A 1 270 ? 12.902 5.211 -0.723 1.00 90.69 270 TYR A CA 1
ATOM 1934 C C . TYR A 1 270 ? 13.590 3.912 -1.134 1.00 90.69 270 TYR A C 1
ATOM 1936 O O . TYR A 1 270 ? 14.794 3.889 -1.383 1.00 90.69 270 TYR A O 1
ATOM 1944 N N . THR A 1 271 ? 12.818 2.837 -1.276 1.00 90.88 271 THR A N 1
ATOM 1945 C CA . THR A 1 271 ? 13.326 1.600 -1.875 1.00 90.88 271 THR A CA 1
ATOM 1946 C C . THR A 1 271 ? 13.286 1.697 -3.399 1.00 90.88 271 THR A C 1
ATOM 1948 O O . THR A 1 271 ? 12.226 1.939 -3.977 1.00 90.88 271 THR A O 1
ATOM 1951 N N . ALA A 1 272 ? 14.435 1.472 -4.037 1.00 92.25 272 ALA A N 1
ATOM 1952 C CA . ALA A 1 272 ? 14.575 1.384 -5.485 1.00 92.25 272 ALA A CA 1
ATOM 1953 C C . ALA A 1 272 ? 14.466 -0.081 -5.931 1.00 92.25 272 ALA A C 1
ATOM 1955 O O . ALA A 1 272 ? 15.368 -0.885 -5.685 1.00 92.25 272 ALA A O 1
ATOM 1956 N N . LEU A 1 273 ? 13.346 -0.435 -6.558 1.00 92.19 273 LEU A N 1
ATOM 1957 C CA . LEU A 1 273 ? 13.015 -1.810 -6.926 1.00 92.19 273 LEU A CA 1
ATOM 1958 C C . LEU A 1 273 ? 13.591 -2.177 -8.298 1.00 92.19 273 LEU A C 1
ATOM 1960 O O . LEU A 1 273 ? 13.426 -1.390 -9.230 1.00 92.19 273 LEU A O 1
ATOM 1964 N N . PRO A 1 274 ? 14.204 -3.362 -8.457 1.00 93.19 274 PRO A N 1
ATOM 1965 C CA . PRO A 1 274 ? 14.620 -3.856 -9.766 1.00 93.19 274 PRO A CA 1
ATOM 1966 C C . PRO A 1 274 ? 13.401 -4.074 -10.673 1.00 93.19 274 PRO A C 1
ATOM 1968 O O . PRO A 1 274 ? 12.406 -4.677 -10.254 1.00 93.19 274 PRO A O 1
ATOM 1971 N N . CYS A 1 275 ? 13.495 -3.614 -11.918 1.00 93.56 275 CYS A N 1
ATOM 1972 C CA . CYS A 1 275 ? 12.525 -3.900 -12.969 1.00 93.56 275 CYS A CA 1
ATOM 1973 C C . CYS A 1 275 ? 13.191 -4.213 -14.314 1.00 93.56 275 CYS A C 1
ATOM 1975 O O . CYS A 1 275 ? 14.330 -3.805 -14.554 1.00 93.56 275 CYS A O 1
ATOM 1977 N N . ASP A 1 276 ? 12.486 -4.933 -15.182 1.00 92.94 276 ASP A N 1
ATOM 1978 C CA . ASP A 1 276 ? 12.922 -5.227 -16.549 1.00 92.94 276 ASP A CA 1
ATOM 1979 C C . ASP A 1 276 ? 12.301 -4.273 -17.589 1.00 92.94 276 ASP A C 1
ATOM 1981 O O . ASP A 1 276 ? 11.652 -3.279 -17.253 1.00 92.94 276 ASP A O 1
ATOM 1985 N N . ALA A 1 277 ? 12.547 -4.558 -18.872 1.00 92.62 277 ALA A N 1
ATOM 1986 C CA . ALA A 1 277 ? 12.076 -3.741 -19.990 1.00 92.62 277 ALA A CA 1
ATOM 1987 C C . ALA A 1 277 ? 10.550 -3.804 -20.197 1.00 92.62 277 ALA A C 1
ATOM 1989 O O . ALA A 1 277 ? 9.994 -2.896 -20.808 1.00 92.62 277 ALA A O 1
ATOM 1990 N N . ASP A 1 278 ? 9.878 -4.818 -19.648 1.00 89.19 278 ASP A N 1
ATOM 1991 C CA . ASP A 1 278 ? 8.418 -4.951 -19.680 1.00 89.19 278 ASP A CA 1
ATOM 1992 C C . ASP A 1 278 ? 7.764 -4.302 -18.444 1.00 89.19 278 ASP A C 1
ATOM 1994 O O . ASP A 1 278 ? 6.541 -4.311 -18.280 1.00 89.19 278 ASP A O 1
ATOM 1998 N N . GLY A 1 279 ? 8.573 -3.714 -17.554 1.00 85.56 279 GLY A N 1
ATOM 1999 C CA . GLY A 1 279 ? 8.122 -3.116 -16.302 1.00 85.56 279 GLY A CA 1
ATOM 2000 C C . GLY A 1 279 ? 7.776 -4.146 -15.224 1.00 85.56 279 GLY A C 1
ATOM 2001 O O . GLY A 1 279 ? 7.170 -3.781 -14.210 1.00 85.56 279 GLY A O 1
ATOM 2002 N N . ALA A 1 280 ? 8.149 -5.418 -15.403 1.00 87.31 280 ALA A N 1
ATOM 2003 C CA . ALA A 1 280 ? 7.977 -6.432 -14.377 1.00 87.31 280 ALA A CA 1
ATOM 2004 C C . ALA A 1 280 ? 8.960 -6.179 -13.230 1.00 87.31 280 ALA A C 1
ATOM 2006 O O . ALA A 1 280 ? 10.113 -5.807 -13.435 1.00 87.31 280 ALA A O 1
ATOM 2007 N N . LEU A 1 281 ? 8.488 -6.358 -11.997 1.00 87.56 281 LEU A N 1
ATOM 2008 C CA . LEU A 1 281 ? 9.281 -6.130 -10.792 1.00 87.56 281 LEU A CA 1
ATOM 2009 C C . LEU A 1 281 ? 9.921 -7.437 -10.339 1.00 87.56 281 LEU A C 1
ATOM 2011 O O . LEU A 1 281 ? 9.220 -8.436 -10.182 1.00 87.56 281 LEU A O 1
ATOM 2015 N N . GLY A 1 282 ? 11.213 -7.406 -10.018 1.00 84.62 282 GLY A N 1
ATOM 2016 C CA . GLY A 1 282 ? 11.901 -8.578 -9.466 1.00 84.62 282 GLY A CA 1
ATOM 2017 C C . GLY A 1 282 ? 11.469 -8.899 -8.036 1.00 84.62 282 GLY A C 1
ATOM 2018 O O . GLY A 1 282 ? 11.508 -10.036 -7.569 1.00 84.62 282 GLY A O 1
ATOM 2019 N N . THR A 1 283 ? 10.987 -7.886 -7.313 1.00 83.75 283 THR A N 1
ATOM 2020 C CA . THR A 1 283 ? 10.489 -8.042 -5.951 1.00 83.75 283 THR A CA 1
ATOM 2021 C C . THR A 1 283 ? 9.570 -6.888 -5.554 1.00 83.75 283 THR A C 1
ATOM 2023 O O . THR A 1 283 ? 9.653 -5.787 -6.090 1.00 83.75 283 THR A O 1
ATOM 2026 N N . LEU A 1 284 ? 8.699 -7.136 -4.573 1.00 80.00 284 LEU A N 1
ATOM 2027 C CA . LEU A 1 284 ? 7.882 -6.110 -3.910 1.00 80.00 284 LEU A CA 1
ATOM 2028 C C . LEU A 1 284 ? 8.425 -5.736 -2.525 1.00 80.00 284 LEU A C 1
ATOM 2030 O O . LEU A 1 284 ? 7.774 -5.013 -1.774 1.00 80.00 284 LEU A O 1
ATOM 2034 N N . VAL A 1 285 ? 9.607 -6.240 -2.170 1.00 79.44 285 VAL A N 1
ATOM 2035 C CA . VAL A 1 285 ? 10.249 -5.915 -0.897 1.00 79.44 285 VAL A CA 1
ATOM 2036 C C . VAL A 1 285 ? 10.677 -4.447 -0.886 1.00 79.44 285 VAL A C 1
ATOM 2038 O O . VAL A 1 285 ? 11.365 -4.002 -1.790 1.00 79.44 285 VAL A O 1
ATOM 2041 N N . GLY A 1 286 ? 10.248 -3.697 0.123 1.00 78.94 286 GLY A N 1
ATOM 2042 C CA . GLY A 1 286 ? 10.329 -2.245 0.267 1.00 78.94 286 GLY A CA 1
ATOM 2043 C C . GLY A 1 286 ? 9.314 -1.447 -0.559 1.00 78.94 286 GLY A C 1
ATOM 2044 O O . GLY A 1 286 ? 9.325 -0.216 -0.511 1.00 78.94 286 GLY A O 1
ATOM 2045 N N . PHE A 1 287 ? 8.409 -2.103 -1.299 1.00 83.88 287 PHE A N 1
ATOM 2046 C CA . PHE A 1 287 ? 7.451 -1.401 -2.156 1.00 83.88 287 PHE A CA 1
ATOM 2047 C C . PHE A 1 287 ? 6.586 -0.419 -1.357 1.00 83.88 287 PHE A C 1
ATOM 2049 O O . PHE A 1 287 ? 5.983 -0.754 -0.331 1.00 83.88 287 PHE A O 1
ATOM 2056 N N . GLY A 1 288 ? 6.451 0.800 -1.881 1.00 82.38 288 GLY A N 1
ATOM 2057 C CA . GLY A 1 288 ? 5.576 1.803 -1.293 1.00 82.38 288 GLY A CA 1
ATOM 2058 C C . GLY A 1 288 ? 6.150 2.511 -0.075 1.00 82.38 288 GLY A C 1
ATOM 2059 O O . GLY A 1 288 ? 5.367 3.185 0.588 1.00 82.38 288 GLY A O 1
ATOM 2060 N N . ARG A 1 289 ? 7.440 2.326 0.257 1.00 87.69 289 ARG A N 1
ATOM 2061 C CA . ARG A 1 289 ? 8.115 3.032 1.359 1.00 87.69 289 ARG A CA 1
ATOM 2062 C C . ARG A 1 289 ? 7.994 4.539 1.152 1.00 87.69 289 ARG A C 1
ATOM 2064 O O . ARG A 1 289 ? 8.334 5.041 0.088 1.00 87.69 289 ARG A O 1
ATOM 2071 N N . ASP A 1 290 ? 7.508 5.232 2.175 1.00 89.94 290 ASP A N 1
ATOM 2072 C CA . ASP A 1 290 ? 7.300 6.679 2.187 1.00 89.94 290 ASP A CA 1
ATOM 2073 C C . ASP A 1 290 ? 8.091 7.254 3.376 1.00 89.94 290 ASP A C 1
ATOM 2075 O O . ASP A 1 290 ? 7.600 7.266 4.512 1.00 89.94 290 ASP A O 1
ATOM 2079 N N . PRO A 1 291 ? 9.350 7.677 3.159 1.00 87.44 291 PRO A N 1
ATOM 2080 C CA . PRO A 1 291 ? 10.207 8.180 4.225 1.00 87.44 291 PRO A CA 1
ATOM 2081 C C . PRO A 1 291 ? 9.697 9.494 4.827 1.00 87.44 291 PRO A C 1
ATOM 2083 O O . PRO A 1 291 ? 10.083 9.815 5.949 1.00 87.44 291 PRO A O 1
ATOM 2086 N N . TRP A 1 292 ? 8.838 10.238 4.122 1.00 88.50 292 TRP A N 1
ATOM 2087 C CA . TRP A 1 292 ? 8.292 11.514 4.590 1.00 88.50 292 TRP A CA 1
ATOM 2088 C C . TRP A 1 292 ? 7.142 11.315 5.561 1.00 88.50 292 TRP A C 1
ATOM 2090 O O . TRP A 1 292 ? 7.026 12.008 6.567 1.00 88.50 292 TRP A O 1
ATOM 2100 N N . GLN A 1 293 ? 6.291 10.340 5.267 1.00 89.12 293 GLN A N 1
ATOM 2101 C CA . GLN A 1 293 ? 5.129 10.035 6.088 1.00 89.12 293 GLN A CA 1
ATOM 2102 C C . GLN A 1 293 ? 5.357 8.861 7.048 1.00 89.12 293 GLN A C 1
ATOM 2104 O O . GLN A 1 293 ? 4.428 8.429 7.734 1.00 89.12 293 GLN A O 1
ATOM 2109 N N . GLY A 1 294 ? 6.588 8.351 7.099 1.00 85.19 294 GLY A N 1
ATOM 2110 C CA . GLY A 1 294 ? 7.031 7.311 8.018 1.00 85.19 294 GLY A CA 1
ATOM 2111 C C . GLY A 1 294 ? 6.621 5.893 7.626 1.00 85.19 294 GLY A C 1
ATOM 2112 O O . GLY A 1 294 ? 6.964 4.966 8.354 1.00 85.19 294 GLY A O 1
ATOM 2113 N N . TRP A 1 295 ? 5.917 5.685 6.507 1.00 86.62 295 TRP A N 1
ATOM 2114 C CA . TRP A 1 295 ? 5.525 4.340 6.092 1.00 86.62 295 TRP A CA 1
ATOM 2115 C C . TRP A 1 295 ? 6.753 3.536 5.641 1.00 86.62 295 TRP A C 1
ATOM 2117 O O . TRP A 1 295 ? 7.441 3.930 4.697 1.00 86.62 295 TRP A O 1
ATOM 2127 N N . PRO A 1 296 ? 7.036 2.377 6.255 1.00 74.44 296 PRO A N 1
ATOM 2128 C CA . PRO A 1 296 ? 8.304 1.685 6.034 1.00 74.44 296 PRO A CA 1
ATOM 2129 C C . PRO A 1 296 ? 8.352 0.846 4.752 1.00 74.44 296 PRO A C 1
ATOM 2131 O O . PRO A 1 296 ? 9.406 0.310 4.432 1.00 74.44 296 PRO A O 1
ATOM 2134 N N . GLY A 1 297 ? 7.255 0.747 3.996 1.00 78.06 297 GLY A N 1
ATOM 2135 C CA . GLY A 1 297 ? 7.196 -0.023 2.751 1.00 78.06 297 GLY A CA 1
ATOM 2136 C C . GLY A 1 297 ? 6.449 -1.338 2.913 1.00 78.06 297 GLY A C 1
ATOM 2137 O O . GLY A 1 297 ? 5.283 -1.340 3.315 1.00 78.06 297 GLY A O 1
ATOM 2138 N N . ASP A 1 298 ? 7.081 -2.454 2.579 1.00 66.62 298 ASP A N 1
ATOM 2139 C CA . ASP A 1 298 ? 6.506 -3.795 2.681 1.00 66.62 298 ASP A CA 1
ATOM 2140 C C . ASP A 1 298 ? 6.458 -4.286 4.136 1.00 66.62 298 ASP A C 1
ATOM 2142 O O . ASP A 1 298 ? 7.109 -5.253 4.512 1.00 66.62 298 ASP A O 1
ATOM 2146 N N . PHE A 1 299 ? 5.616 -3.639 4.943 1.00 60.50 299 PHE A N 1
ATOM 2147 C CA . PHE A 1 299 ? 5.208 -4.095 6.273 1.00 60.50 299 PHE A CA 1
ATOM 2148 C C . PHE A 1 299 ? 6.376 -4.372 7.224 1.00 60.50 299 PHE A C 1
ATOM 2150 O O . PHE A 1 299 ? 6.832 -5.499 7.361 1.00 60.50 299 PHE A O 1
ATOM 2157 N N . LEU A 1 300 ? 6.770 -3.345 7.976 1.00 54.19 300 LEU A N 1
ATOM 2158 C CA . LEU A 1 300 ? 7.376 -3.482 9.308 1.00 54.19 300 LEU A CA 1
ATOM 2159 C C . LEU A 1 300 ? 8.416 -4.620 9.438 1.00 54.19 300 LEU A C 1
ATOM 2161 O O . LEU A 1 300 ? 8.129 -5.665 10.043 1.00 54.19 300 LEU A O 1
ATOM 2165 N N . VAL A 1 301 ? 9.612 -4.430 8.872 1.00 44.41 301 VAL A N 1
ATOM 2166 C CA . VAL A 1 301 ? 10.779 -5.248 9.245 1.00 44.41 301 VAL A CA 1
ATOM 2167 C C . VAL A 1 301 ? 11.492 -4.580 10.402 1.00 44.41 301 VAL A C 1
ATOM 2169 O O . VAL A 1 301 ? 11.967 -3.448 10.182 1.00 44.41 301 VAL A O 1
#

Nearest PDB structures (foldseek):
  2y51-assembly1_B  TM=6.407E-01  e=1.271E-06  Paraburkholderia xenovorans LB400
  2vro-assembly1_A  TM=6.399E-01  e=6.095E-06  Paraburkholderia xenovorans LB400
  2y53-assembly1_B  TM=6.555E-01  e=1.114E-05  Paraburkholderia xenovorans LB400
  2y52-assembly1_B  TM=6.388E-01  e=6.876E-06  Paraburkholderia xenovorans LB400
  2y52-assembly1_A  TM=6.526E-01  e=2.590E-05  Paraburkholderia xenovorans LB400

Secondary structure (DSSP, 8-state):
--------PPPPHHHHHHHHHHHHH---HHHHHHT--TTS-GGGHHHHHHHHHHHHHHHHHHHHHHTSS------SS--SSS-EEEE--SS-HHHHHHHHTHHHHHTT--EEEE--GGGHHHHHHHHHHHHHHTT--TTTEEE-SS-HHHHHHT--TT-EEEEES-HHHHHHHHHH-SSEEEEE----EEEEEESSHHHHHHHHHHHT---TT-TTSEEEEEEESGGGPSPEEETTEEE-HHHHHHHH--SEEEEE-S-TTSPPEEETTEEEEEE-TT--BS--TTTT-BTTTBB-SSS--